Protein AF-A0A1Q9TKB3-F1 (afdb_monomer)

pLDDT: mean 80.18, std 21.06, range [30.27, 97.5]

Foldseek 3Di:
DWDKDKDFCVPPPVLVVQQVVCVVVVHDRFAGIWMWIQDPVRDIDTLDGHNDPVVNVVSSVVQVVCRVVLVDADPCLQQDFLQVLLVVLLVPPPPDDPVVSVVLVCLCVPQNCVVGGNPGNNPDALVVLLVSLVQCCDDVVVVHVVDAQVVSVVSLVSSQSSQVVSCSHRNVDRSSPPRDGDDHDPDPPDDDDPVRLQVVLVVLLQDADPVRHRDPCNPCSSVLSVCCNVVVDDPVRSVVVVVPDDPPPPPPPPPVVVVVPVVVPVVPPPPDDDDDDDDDDDDDDDDDDDDDDDDDD

Sequence (297 aa):
MARAWVYDRTKDKTYNEAVRKAKDAKRTPPARWMVRYYDPSGKIKSGGTFKKKPDAEKRQTEIENSLHEGSYRNPHDGKVTVGEMAEKWLTARTDIKRSTWWKYRALLDTHVLPRWGDLPLSAVHTEDVAVWVAQLQKPRDEGGANLGSSQTRLAHGVLAMVLGWCVPRRIPTNPARGVPLPKPSEAEHVYLDHDQVERLANAAASLRTAYDQVAASAHNNRALILLLAYTGLRWNEAAACGSQGGSVPSADPRRDRLRGSRRRAHRAASEDGQVPYGPDPAVPGRGTAAVRRRPAG

Nearest PDB structures (foldseek):
  2kd1-assembly1_A  TM=7.921E-01  e=2.032E-03  Bacillus cereus ATCC 14579
  6emy-assembly1_A  TM=7.803E-01  e=1.625E-03  Enterococcus faecalis
  2kj9-assembly1_A  TM=6.839E-01  e=3.328E-02  Pectobacterium atrosepticum
  2kj5-assembly1_A  TM=6.608E-01  e=4.923E-02  Nitrosospira multiformis ATCC 25196

Secondary structure (DSSP, 8-state):
---EEEEEGGG-HHHHHHHHHHHHTTPPPPPSEEEEEE-TTS-EEEEEEESSHHHHHHHHHHHHHHHHTT----TTGGGSBHHHHHHHHHHH--SS-HHHHHHHHHHIIIIIHHHHTTSBGGG--HHHHHHHHHHHHS-GGGTS----HHHHHHHHHHHHHHHHHHTTTT-SS-TTTT---PPPP-----PPPHHHHHHHHHHHHT-B-TTSPBPTTHHHHHHHHHHHHHH---HHHHHHHHHHS-----S-TTSGGGTSSSSSSSSSSS-----PPPPPPPPPP------PPPPP-

Solvent-accessible surface area (backbone atoms only — not comparable to full-atom values): 18002 Å² total; per-residue (Å²): 132,81,52,54,45,79,42,69,39,80,81,37,69,69,49,50,53,48,34,49,55,21,53,78,68,75,43,85,55,75,56,45,27,31,23,36,28,44,47,100,85,71,47,83,43,76,76,52,67,24,77,48,65,68,64,30,51,53,51,30,51,54,52,42,50,27,52,74,72,61,70,59,56,60,84,67,49,22,59,46,30,41,35,64,48,42,54,54,47,59,70,67,55,76,89,57,59,71,69,57,51,52,52,52,50,52,37,37,65,73,62,42,37,81,77,38,22,86,40,30,53,70,74,58,48,43,68,60,46,34,52,48,56,56,37,31,49,32,51,57,92,79,74,24,66,53,36,55,40,66,56,41,52,50,46,51,48,53,54,35,50,45,44,49,70,35,28,86,62,38,37,95,62,47,43,58,65,90,48,80,68,70,67,75,72,84,72,84,82,84,77,77,52,73,67,53,48,52,52,50,21,56,53,40,42,66,37,56,41,100,81,75,40,74,32,90,58,13,87,51,36,28,64,50,45,53,48,36,71,76,69,66,53,52,70,72,58,57,59,51,52,66,76,75,61,71,91,67,81,73,96,52,90,78,68,61,79,72,62,67,68,63,70,66,68,74,78,75,77,81,87,84,87,87,83,84,86,79,88,82,83,84,82,86,89,83,82,93,78,84,86,80,85,82,82,89,130

Mean predicted aligned error: 15.5 Å

Structure (mmCIF, N/CA/C/O backbone):
data_AF-A0A1Q9TKB3-F1
#
_entry.id   AF-A0A1Q9TKB3-F1
#
loop_
_atom_site.group_PDB
_atom_site.id
_atom_site.type_symbol
_atom_site.label_atom_id
_atom_site.label_alt_id
_atom_site.label_comp_id
_atom_site.label_asym_id
_atom_site.label_entity_id
_atom_site.label_seq_id
_atom_site.pdbx_PDB_ins_code
_atom_site.Cartn_x
_atom_site.Cartn_y
_atom_site.Cartn_z
_atom_site.occupancy
_atom_site.B_iso_or_equiv
_atom_site.auth_seq_id
_atom_site.auth_comp_id
_atom_site.auth_asym_id
_atom_site.auth_atom_id
_atom_site.pdbx_PDB_model_num
ATOM 1 N N . MET A 1 1 ? 2.006 1.980 35.099 1.00 49.84 1 MET A N 1
ATOM 2 C CA . MET A 1 1 ? 1.086 0.865 35.405 1.00 49.84 1 MET A CA 1
ATOM 3 C C . MET A 1 1 ? -0.157 1.032 34.553 1.00 49.84 1 MET A C 1
ATOM 5 O O . MET A 1 1 ? -0.865 2.018 34.731 1.00 49.84 1 MET A O 1
ATOM 9 N N . ALA A 1 2 ? -0.387 0.127 33.602 1.00 57.16 2 ALA A N 1
ATOM 10 C CA . ALA A 1 2 ? -1.701 -0.003 32.987 1.00 57.16 2 ALA A CA 1
ATOM 11 C C . ALA A 1 2 ? -2.664 -0.446 34.091 1.00 57.16 2 ALA A C 1
ATOM 13 O O . ALA A 1 2 ? -2.382 -1.404 34.798 1.00 57.16 2 ALA A O 1
ATOM 14 N N . ARG A 1 3 ? -3.727 0.317 34.329 1.00 82.44 3 ARG A N 1
ATOM 15 C CA . ARG A 1 3 ? -4.641 0.072 35.446 1.00 82.44 3 ARG A CA 1
ATOM 16 C C . ARG A 1 3 ? -6.025 -0.125 34.852 1.00 82.44 3 ARG A C 1
ATOM 18 O O . ARG A 1 3 ? -6.613 0.829 34.346 1.00 82.44 3 ARG A O 1
ATOM 25 N N . ALA A 1 4 ? -6.498 -1.366 34.856 1.00 87.88 4 ALA A N 1
ATOM 26 C CA . ALA A 1 4 ? -7.880 -1.721 34.566 1.00 87.88 4 ALA A CA 1
ATOM 27 C 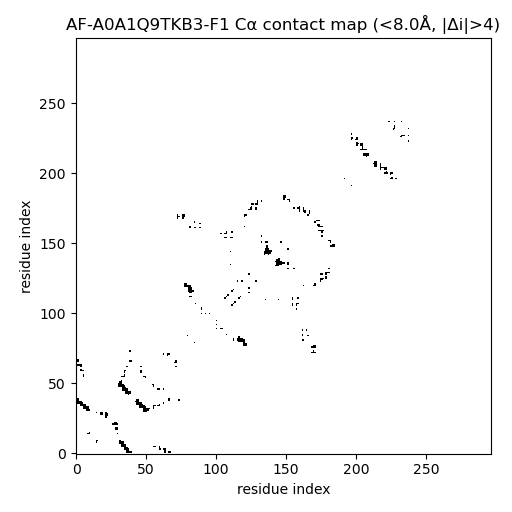C . ALA A 1 4 ? -8.603 -1.980 35.893 1.00 87.88 4 ALA A C 1
ATOM 29 O O . ALA A 1 4 ? -8.011 -2.504 36.832 1.00 87.88 4 ALA A O 1
ATOM 30 N N . TRP A 1 5 ? -9.866 -1.580 36.005 1.00 91.50 5 TRP A N 1
ATOM 31 C CA . TRP A 1 5 ? -10.679 -1.839 37.190 1.00 91.50 5 TRP A CA 1
ATOM 32 C C . TRP A 1 5 ? -12.150 -2.023 36.827 1.00 91.50 5 TRP A C 1
ATOM 34 O O . TRP A 1 5 ? -12.663 -1.462 35.852 1.00 91.50 5 TRP A O 1
ATOM 44 N N . VAL A 1 6 ? -12.842 -2.801 37.655 1.00 91.56 6 VAL A N 1
ATOM 45 C CA . VAL A 1 6 ? -14.291 -2.985 37.581 1.00 91.56 6 VAL A CA 1
ATOM 46 C C . VAL A 1 6 ? -14.974 -1.934 38.451 1.00 91.56 6 VAL A C 1
ATOM 48 O O . VAL A 1 6 ? -14.630 -1.724 39.613 1.00 91.56 6 VAL A O 1
ATOM 51 N N . TYR A 1 7 ? -15.963 -1.265 37.876 1.00 88.06 7 TYR A N 1
ATOM 52 C CA . TYR A 1 7 ? -16.778 -0.242 38.511 1.00 88.06 7 TYR A CA 1
ATOM 53 C C . TYR A 1 7 ? -18.221 -0.742 38.652 1.00 88.06 7 TYR A C 1
ATOM 55 O O . TYR A 1 7 ? -18.845 -1.151 37.667 1.00 88.06 7 TYR A O 1
ATOM 63 N N . ASP A 1 8 ? -18.759 -0.704 39.874 1.00 89.56 8 ASP A N 1
ATOM 64 C CA . ASP A 1 8 ? -20.176 -0.971 40.140 1.00 89.56 8 ASP A CA 1
ATOM 65 C C . ASP A 1 8 ? -20.995 0.301 39.900 1.00 89.56 8 ASP A C 1
ATOM 67 O O . ASP A 1 8 ? -20.846 1.295 40.615 1.00 89.56 8 ASP A O 1
ATOM 71 N N . ARG A 1 9 ? -21.879 0.262 38.900 1.00 87.19 9 ARG A N 1
ATOM 72 C CA . ARG A 1 9 ? -22.676 1.424 38.494 1.00 87.19 9 ARG A CA 1
ATOM 73 C C . ARG A 1 9 ? -23.835 1.735 39.431 1.00 87.19 9 ARG A C 1
ATOM 75 O O . ARG A 1 9 ? -24.398 2.812 39.311 1.00 87.19 9 ARG A O 1
ATOM 82 N N . THR A 1 10 ? -24.178 0.863 40.381 1.00 85.81 10 THR A N 1
ATOM 83 C CA . THR A 1 10 ? -25.235 1.158 41.376 1.00 85.81 10 THR A CA 1
ATOM 84 C C . THR A 1 10 ? -24.936 2.398 42.219 1.00 85.81 10 THR A C 1
ATOM 86 O O . THR A 1 10 ? -25.855 3.042 42.719 1.00 85.81 10 THR A O 1
ATOM 89 N N . LYS A 1 11 ? -23.654 2.759 42.345 1.00 82.62 11 LYS A N 1
ATOM 90 C CA . LYS A 1 11 ? -23.199 3.962 43.051 1.00 82.62 11 LYS A CA 1
ATOM 91 C C . LYS A 1 11 ? -23.436 5.254 42.262 1.00 82.62 11 LYS A C 1
ATOM 93 O O . LYS A 1 11 ? -23.348 6.334 42.834 1.00 82.62 11 LYS A O 1
ATOM 98 N N . ASP A 1 12 ? -23.723 5.156 40.966 1.00 85.06 12 ASP A N 1
ATOM 99 C CA . ASP A 1 12 ? -23.980 6.297 40.095 1.00 85.06 12 ASP A CA 1
ATOM 100 C C . ASP A 1 12 ? -25.486 6.603 40.053 1.00 85.06 12 ASP A C 1
ATOM 102 O O . ASP A 1 12 ? -26.309 5.759 39.680 1.00 85.06 12 ASP A O 1
ATOM 106 N N . LYS A 1 13 ? -25.859 7.834 40.420 1.00 86.31 13 LYS A N 1
ATOM 107 C CA . LYS A 1 13 ? -27.255 8.293 40.422 1.00 86.31 13 LYS A CA 1
ATOM 108 C C . LYS A 1 13 ? -27.895 8.165 39.035 1.00 86.31 13 LYS A C 1
ATOM 110 O O . LYS A 1 13 ? -29.047 7.745 38.930 1.00 86.31 13 LYS A O 1
ATOM 115 N N . THR A 1 14 ? -27.124 8.424 37.977 1.00 86.62 14 THR A N 1
ATOM 116 C CA . THR A 1 14 ? -27.602 8.356 36.586 1.00 86.62 14 THR A CA 1
ATOM 117 C C . THR A 1 14 ? -27.982 6.933 36.173 1.00 86.62 14 THR A C 1
ATOM 119 O O . THR A 1 14 ? -28.953 6.720 35.444 1.00 86.62 14 THR A O 1
ATOM 122 N N . TYR A 1 15 ? -27.261 5.928 36.676 1.00 87.31 15 TYR A N 1
ATOM 123 C CA . TYR A 1 15 ? -27.582 4.525 36.435 1.00 87.31 15 TYR A CA 1
ATOM 124 C C . TYR A 1 15 ? -28.879 4.126 37.140 1.00 87.31 15 TYR A C 1
ATOM 126 O O . TYR A 1 15 ? -29.727 3.483 36.523 1.00 87.31 15 TYR A O 1
ATOM 134 N N . ASN A 1 16 ? -29.067 4.534 38.396 1.00 87.94 16 ASN A N 1
ATOM 135 C CA . ASN A 1 16 ? -30.279 4.207 39.151 1.00 87.94 16 ASN A CA 1
ATOM 136 C C . ASN A 1 16 ? -31.532 4.819 38.504 1.00 87.94 16 ASN A C 1
ATOM 138 O O . ASN A 1 16 ? -32.554 4.142 38.373 1.00 87.94 16 ASN A O 1
ATOM 142 N N . GLU A 1 17 ? -31.437 6.058 38.017 1.00 88.06 17 GLU A N 1
ATOM 143 C CA . GLU A 1 17 ? -32.503 6.708 37.246 1.00 88.06 17 GLU A CA 1
ATOM 144 C C . GLU A 1 17 ? -32.792 5.975 35.926 1.00 88.06 17 GLU A C 1
ATOM 146 O O . GLU A 1 17 ? -33.956 5.727 35.595 1.00 88.06 17 GLU A O 1
ATOM 151 N N . ALA A 1 18 ? -31.753 5.551 35.198 1.00 86.19 18 ALA A N 1
ATOM 152 C CA . ALA A 1 18 ? -31.901 4.776 33.966 1.00 86.19 18 ALA A CA 1
ATOM 153 C C . ALA A 1 18 ? -32.539 3.395 34.204 1.00 86.19 18 ALA A C 1
ATOM 155 O O . ALA A 1 18 ? -33.358 2.946 33.402 1.00 86.19 18 ALA A O 1
ATOM 156 N N . VAL A 1 19 ? -32.201 2.728 35.312 1.00 88.88 19 VAL A N 1
ATOM 157 C CA . VAL A 1 19 ? -32.822 1.459 35.720 1.00 88.88 19 VAL A CA 1
ATOM 158 C C . VAL A 1 19 ? -34.295 1.659 36.062 1.00 88.88 19 VAL A C 1
ATOM 160 O O . VAL A 1 19 ? -35.117 0.857 35.620 1.00 88.88 19 VAL A O 1
ATOM 163 N N . ARG A 1 20 ? -34.647 2.721 36.802 1.00 88.50 20 ARG A N 1
ATOM 164 C CA . ARG A 1 20 ? -36.046 3.046 37.125 1.00 88.50 20 ARG A CA 1
ATOM 165 C C . ARG A 1 20 ? -36.856 3.268 35.849 1.00 88.50 20 ARG A C 1
ATOM 167 O O . ARG A 1 20 ? -37.822 2.554 35.618 1.00 88.50 20 ARG A O 1
ATOM 174 N N . LYS A 1 21 ? -36.370 4.133 34.954 1.00 90.88 21 LYS A N 1
ATOM 175 C CA . LYS A 1 21 ? -37.016 4.409 33.662 1.00 90.88 21 LYS A CA 1
ATOM 176 C C . LYS A 1 21 ? -37.177 3.153 32.797 1.00 90.88 21 LYS A C 1
ATOM 178 O O . LYS A 1 21 ? -38.197 2.986 32.136 1.00 90.88 21 LYS A O 1
ATOM 183 N N . ALA A 1 22 ? -36.181 2.265 32.787 1.00 88.31 22 ALA A N 1
ATOM 184 C CA . ALA A 1 22 ? -36.271 1.000 32.059 1.00 88.31 22 ALA A CA 1
ATOM 185 C C . ALA A 1 22 ? -37.351 0.078 32.647 1.00 88.31 22 ALA A C 1
ATOM 187 O O . ALA A 1 22 ? -38.107 -0.516 31.882 1.00 88.31 22 ALA A O 1
ATOM 188 N N . LYS A 1 23 ? -37.460 -0.002 33.981 1.00 88.50 23 LYS A N 1
ATOM 189 C CA . LYS A 1 23 ? -38.513 -0.767 34.664 1.00 88.50 23 LYS A CA 1
ATOM 190 C C . LYS A 1 23 ? -39.904 -0.194 34.399 1.00 88.50 23 LYS A C 1
ATOM 192 O O . LYS A 1 23 ? -40.788 -0.963 34.034 1.00 88.50 23 LYS A O 1
ATOM 197 N N . ASP A 1 24 ? -40.068 1.125 34.499 1.00 90.62 24 ASP A N 1
ATOM 198 C CA . ASP A 1 24 ? -41.338 1.816 34.227 1.00 90.62 24 ASP A CA 1
ATOM 199 C C . ASP A 1 24 ? -41.811 1.550 32.786 1.00 90.62 24 ASP A C 1
ATOM 201 O O . ASP A 1 24 ? -42.989 1.314 32.532 1.00 90.62 24 ASP A O 1
ATOM 205 N N . ALA A 1 25 ? -40.868 1.488 31.839 1.00 91.00 25 ALA A N 1
ATOM 206 C CA . ALA A 1 25 ? -41.121 1.162 30.437 1.00 91.00 25 ALA A CA 1
ATOM 207 C C . ALA A 1 25 ? -41.164 -0.352 30.123 1.00 91.00 25 ALA A C 1
ATOM 209 O O . ALA A 1 25 ? -41.201 -0.716 28.947 1.00 91.00 25 ALA A O 1
ATOM 210 N N . LYS A 1 26 ? -41.105 -1.241 31.131 1.00 89.62 26 LYS A N 1
ATOM 211 C CA . LYS A 1 26 ? -41.023 -2.713 30.986 1.00 89.62 26 LYS A CA 1
ATOM 212 C C . LYS A 1 26 ? -39.900 -3.199 30.044 1.00 89.62 26 LYS A C 1
ATOM 214 O O . LYS A 1 26 ? -40.033 -4.218 29.371 1.00 89.62 26 LYS A O 1
ATOM 219 N N . ARG A 1 27 ? -38.774 -2.481 29.990 1.00 88.88 27 ARG A N 1
ATOM 220 C CA . ARG A 1 27 ? -37.579 -2.820 29.193 1.00 88.88 27 ARG A CA 1
ATOM 221 C C . ARG A 1 27 ? -36.496 -3.470 30.051 1.00 88.88 27 ARG A C 1
ATOM 223 O O . ARG A 1 27 ? -36.459 -3.321 31.271 1.00 88.88 27 ARG A O 1
ATOM 230 N N . THR A 1 28 ? -35.560 -4.164 29.403 1.00 86.38 28 THR A N 1
ATOM 231 C CA . THR A 1 28 ? -34.389 -4.723 30.088 1.00 86.38 28 THR A CA 1
ATOM 232 C C . THR A 1 28 ? -33.520 -3.597 30.669 1.00 86.38 28 THR A C 1
ATOM 234 O O . THR A 1 28 ? -33.131 -2.692 29.925 1.00 86.38 28 THR A O 1
ATOM 237 N N . PRO A 1 29 ? -33.187 -3.632 31.972 1.00 87.12 29 PRO A N 1
ATOM 238 C CA . PRO A 1 29 ? -32.352 -2.610 32.586 1.00 87.12 29 PRO A CA 1
ATOM 239 C C . PRO A 1 29 ? -30.906 -2.666 32.063 1.00 87.12 29 PRO A C 1
ATOM 241 O O . PRO A 1 29 ? -30.424 -3.734 31.664 1.00 87.12 29 PRO A O 1
ATOM 244 N N . PRO A 1 30 ? -30.189 -1.528 32.083 1.00 86.00 30 PRO A N 1
ATOM 245 C CA . PRO A 1 30 ? -28.789 -1.477 31.683 1.00 86.00 30 PRO A CA 1
ATOM 246 C C . PRO A 1 30 ? -27.909 -2.351 32.588 1.00 86.00 30 PRO A C 1
ATOM 248 O O . PRO A 1 30 ? -28.194 -2.557 33.765 1.00 86.00 30 PRO A O 1
ATOM 251 N N . ALA A 1 31 ? -26.806 -2.854 32.035 1.00 89.00 31 ALA A N 1
ATOM 252 C CA . ALA A 1 31 ? -25.851 -3.696 32.751 1.00 89.00 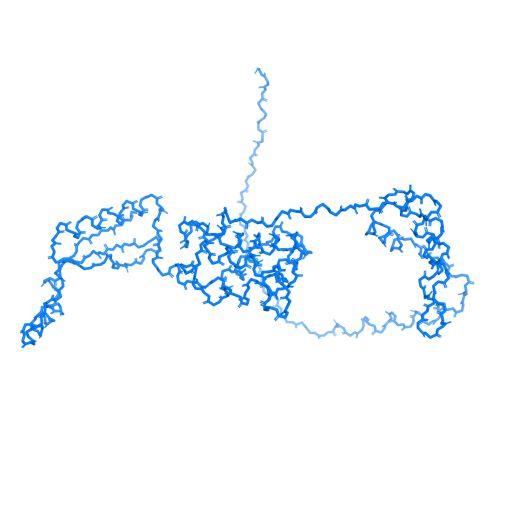31 ALA A CA 1
ATOM 253 C C . ALA A 1 31 ? -25.180 -2.965 33.937 1.00 89.00 31 ALA A C 1
ATOM 255 O O . ALA A 1 31 ? -24.773 -1.804 33.805 1.00 89.00 31 ALA A O 1
ATOM 256 N N . ARG A 1 32 ? -25.049 -3.676 35.070 1.00 91.00 32 ARG A N 1
ATOM 257 C CA . ARG A 1 32 ? -24.569 -3.161 36.368 1.00 91.00 32 ARG A CA 1
ATOM 258 C C . ARG A 1 32 ? -23.063 -2.922 36.419 1.00 91.00 32 ARG A C 1
ATOM 260 O O . ARG A 1 32 ? -22.625 -1.916 36.968 1.00 91.00 32 ARG A O 1
ATOM 267 N N . TRP A 1 33 ? -22.270 -3.844 35.889 1.00 90.81 33 TRP A N 1
ATOM 268 C CA . TRP A 1 33 ? -20.813 -3.800 36.000 1.00 90.81 33 TRP A CA 1
ATOM 269 C C . TRP A 1 33 ? -20.223 -3.112 34.775 1.00 90.81 33 TRP A C 1
ATOM 271 O O . TRP A 1 33 ? -20.660 -3.365 33.655 1.00 90.81 33 TRP A O 1
ATOM 281 N N . MET A 1 34 ? -19.237 -2.239 34.959 1.00 90.75 34 MET A N 1
ATOM 282 C CA . MET A 1 34 ? -18.511 -1.596 33.862 1.00 90.75 34 MET A CA 1
ATOM 283 C C . MET A 1 34 ? -17.016 -1.756 34.073 1.00 90.75 34 MET A C 1
ATOM 285 O O . MET A 1 34 ? -16.513 -1.466 35.153 1.00 90.75 34 MET A O 1
ATOM 289 N N . VAL A 1 35 ? -16.300 -2.164 33.032 1.00 92.31 35 VAL A N 1
ATOM 290 C CA . VAL A 1 35 ? -14.835 -2.185 33.058 1.00 92.31 35 VAL A CA 1
ATOM 291 C C . VAL A 1 35 ? -14.329 -0.841 32.554 1.00 92.31 35 VAL A C 1
ATOM 293 O O . VAL A 1 35 ? -14.790 -0.346 31.519 1.00 92.31 35 VAL A O 1
ATOM 296 N N . ARG A 1 36 ? -13.386 -0.236 33.274 1.00 91.25 36 ARG A N 1
ATOM 297 C CA . ARG A 1 36 ? -12.643 0.946 32.827 1.00 91.25 36 ARG A CA 1
ATOM 298 C C . ARG A 1 36 ? -11.154 0.671 32.904 1.00 91.25 36 ARG A C 1
ATOM 300 O O . ARG A 1 36 ? -10.704 -0.070 33.768 1.00 91.25 36 ARG A O 1
ATOM 307 N N . TYR A 1 37 ? -10.401 1.251 31.985 1.00 90.25 37 TYR A N 1
ATOM 308 C CA . TYR A 1 37 ? -8.953 1.103 31.947 1.00 90.25 37 TYR A CA 1
ATOM 309 C C . TYR A 1 37 ? -8.304 2.359 31.382 1.00 90.25 37 TYR A C 1
ATOM 311 O O . TYR A 1 37 ? -8.950 3.133 30.671 1.00 90.25 37 TYR A O 1
ATOM 319 N N . TYR A 1 38 ? -7.030 2.556 31.702 1.00 88.06 38 TYR A N 1
ATOM 320 C CA . TYR A 1 38 ? -6.198 3.545 31.027 1.00 88.06 38 TYR A CA 1
ATOM 321 C C . TYR A 1 38 ? -5.614 2.950 29.751 1.00 88.06 38 TYR A C 1
ATOM 323 O O . TYR A 1 38 ? -4.996 1.886 29.788 1.00 88.06 38 TYR A O 1
ATOM 331 N N . ASP A 1 39 ? -5.801 3.638 28.629 1.00 82.50 39 ASP A N 1
ATOM 332 C CA . ASP A 1 39 ? -5.067 3.324 27.410 1.00 82.50 39 ASP A CA 1
ATOM 333 C C . ASP A 1 39 ? -3.584 3.747 27.538 1.00 82.50 39 ASP A C 1
ATOM 335 O O . ASP A 1 39 ? -3.224 4.491 28.458 1.00 82.50 39 ASP A O 1
ATOM 339 N N . PRO A 1 40 ? -2.695 3.319 26.621 1.00 77.38 40 PRO A N 1
ATOM 340 C CA . PRO A 1 40 ? -1.289 3.732 26.641 1.00 77.38 40 PRO A CA 1
ATOM 341 C C . PRO A 1 40 ? -1.066 5.249 26.518 1.00 77.38 40 PRO A C 1
ATOM 343 O O . PRO A 1 40 ? 0.043 5.717 26.751 1.00 77.38 40 PRO A O 1
ATOM 346 N N . SER A 1 41 ? -2.094 6.025 26.147 1.00 77.81 41 SER A N 1
ATOM 347 C CA . SER A 1 41 ? -2.054 7.494 26.120 1.00 77.81 41 SER A CA 1
ATOM 348 C C . SER A 1 41 ? -2.483 8.140 27.443 1.00 77.81 41 SER A C 1
ATOM 350 O O . SER A 1 41 ? -2.529 9.364 27.542 1.00 77.81 41 SER A O 1
ATOM 352 N N . GLY A 1 42 ? -2.807 7.336 28.461 1.00 81.19 42 GLY A N 1
ATOM 353 C CA . GLY A 1 42 ? -3.255 7.800 29.771 1.00 81.19 42 GLY A CA 1
ATOM 354 C C . GLY A 1 42 ? -4.722 8.234 29.815 1.00 81.19 42 GLY A C 1
ATOM 355 O O . GLY A 1 42 ? -5.161 8.793 30.819 1.00 81.19 42 GLY A O 1
ATOM 356 N N . LYS A 1 43 ? -5.513 7.981 28.764 1.00 85.19 43 LYS A N 1
ATOM 357 C CA . LYS A 1 43 ? -6.945 8.310 28.738 1.00 85.19 43 LYS A CA 1
ATOM 358 C C . LYS A 1 43 ? -7.775 7.145 29.262 1.00 85.19 43 LYS A C 1
ATOM 360 O O . LYS A 1 43 ? -7.506 5.983 28.965 1.00 85.19 43 LYS A O 1
ATOM 365 N N . ILE A 1 44 ? -8.832 7.464 30.007 1.00 88.62 44 ILE A N 1
ATOM 366 C CA . ILE A 1 44 ? -9.776 6.464 30.513 1.00 88.62 44 ILE A CA 1
ATOM 367 C C . ILE A 1 44 ? -10.685 6.008 29.368 1.00 88.62 44 ILE A C 1
ATOM 369 O O . ILE A 1 44 ? -11.339 6.820 28.710 1.00 88.62 44 ILE A O 1
ATOM 373 N N . LYS A 1 45 ? -10.758 4.696 29.155 1.00 87.94 45 LYS A N 1
ATOM 374 C CA . LYS A 1 45 ? -11.639 4.040 28.186 1.00 87.94 45 LYS A CA 1
ATOM 375 C C . LYS A 1 45 ? -12.562 3.051 28.888 1.00 87.94 45 LYS A C 1
ATOM 377 O O . LYS A 1 45 ? -12.253 2.534 29.961 1.00 87.94 45 LYS A O 1
ATOM 382 N N . SER A 1 46 ? -13.722 2.797 28.281 1.00 87.81 46 SER A N 1
ATOM 383 C CA . SER A 1 46 ? -14.639 1.749 28.735 1.00 87.81 46 SER A CA 1
ATOM 384 C C . SER A 1 46 ? -14.311 0.436 28.029 1.00 87.81 46 SER A C 1
ATOM 386 O O . SER A 1 46 ? -14.233 0.389 26.804 1.00 87.81 46 SER A O 1
ATOM 388 N N . GLY A 1 47 ? -14.122 -0.629 28.806 1.00 82.56 47 GLY A N 1
ATOM 389 C CA . GLY A 1 47 ? -13.920 -2.001 28.330 1.00 82.56 47 GLY A CA 1
ATOM 390 C C . GLY A 1 47 ? -15.218 -2.770 28.080 1.00 82.56 47 GLY A C 1
ATOM 391 O O . GLY A 1 47 ? -15.157 -3.960 27.778 1.00 82.56 47 GLY A O 1
ATOM 392 N N . GLY A 1 48 ? -16.372 -2.106 28.215 1.00 87.50 48 GLY A N 1
ATOM 393 C CA . GLY A 1 48 ? -17.703 -2.696 28.091 1.00 87.50 48 GLY A CA 1
ATOM 394 C C . GLY A 1 48 ? -18.493 -2.689 29.400 1.00 87.50 48 GLY A C 1
ATOM 395 O O . GLY A 1 48 ? -17.987 -2.331 30.470 1.00 87.50 48 GLY A O 1
ATOM 396 N N . THR A 1 49 ? -19.762 -3.083 29.298 1.00 91.25 49 THR A N 1
ATOM 397 C CA . THR A 1 49 ? -20.682 -3.230 30.431 1.00 91.25 49 THR A CA 1
ATOM 398 C C . THR A 1 49 ? -21.235 -4.645 30.494 1.00 91.25 49 THR A C 1
ATOM 400 O O . THR A 1 49 ? -21.646 -5.185 29.470 1.00 91.25 49 THR A O 1
ATOM 403 N N . PHE A 1 50 ? -21.310 -5.211 31.693 1.00 89.94 50 PHE A N 1
ATOM 404 C CA . PHE A 1 50 ? -21.624 -6.615 31.937 1.00 89.94 50 PHE A CA 1
ATOM 405 C C . PHE A 1 50 ? -22.711 -6.765 33.003 1.00 89.94 50 PHE A C 1
ATOM 407 O O . PHE A 1 50 ? -22.800 -5.989 33.959 1.00 89.94 50 PHE A O 1
ATOM 414 N N . LYS A 1 51 ? -23.580 -7.768 32.834 1.00 88.19 51 LYS A N 1
ATOM 415 C CA . LYS A 1 51 ? -24.648 -8.061 33.804 1.00 88.19 51 LYS A CA 1
ATOM 416 C C . LYS A 1 51 ? -24.098 -8.752 35.053 1.00 88.19 51 LYS A C 1
ATOM 418 O O . LYS A 1 51 ? -24.537 -8.435 36.156 1.00 88.19 51 LYS A O 1
ATOM 423 N N . LYS A 1 52 ? -23.128 -9.658 34.887 1.00 91.19 52 LYS A N 1
ATOM 424 C CA . LYS A 1 52 ? -22.494 -10.415 35.973 1.00 91.19 52 LYS A CA 1
ATOM 425 C C . LYS A 1 52 ? -21.100 -9.859 36.283 1.00 91.19 52 LYS A C 1
ATOM 427 O O . LYS A 1 52 ? -20.410 -9.381 35.386 1.00 91.19 52 LYS A O 1
ATOM 432 N N . LYS A 1 53 ? -20.696 -9.941 37.554 1.00 88.38 53 LYS A N 1
ATOM 433 C CA . LYS A 1 53 ? -19.370 -9.508 38.023 1.00 88.38 53 LYS A CA 1
ATOM 434 C C . LYS A 1 53 ? -18.225 -10.350 37.430 1.00 88.38 53 LYS A C 1
ATOM 436 O O . LYS A 1 53 ? -17.285 -9.734 36.938 1.00 88.38 53 LYS A O 1
ATOM 441 N N . PRO A 1 54 ? -18.320 -11.698 37.377 1.00 91.75 54 PRO A N 1
ATOM 442 C CA . PRO A 1 54 ? -17.238 -12.529 36.844 1.00 91.75 54 PRO A CA 1
ATOM 443 C C . PRO A 1 54 ? -16.922 -12.233 35.373 1.00 91.75 54 PRO A C 1
ATOM 445 O O . PRO A 1 54 ? -15.760 -12.206 34.986 1.00 91.75 54 PRO A O 1
ATOM 448 N N . ASP A 1 55 ? -17.941 -11.929 34.559 1.00 90.12 55 ASP A N 1
ATOM 449 C CA . ASP A 1 55 ? -17.744 -11.552 33.151 1.00 90.12 55 ASP A CA 1
ATOM 450 C C . ASP A 1 55 ? -16.949 -10.237 33.026 1.00 90.12 55 ASP A C 1
ATOM 452 O O . ASP A 1 55 ? -16.102 -10.093 32.143 1.00 90.12 55 ASP A O 1
ATOM 456 N N . ALA A 1 56 ? -17.195 -9.283 33.933 1.00 90.19 56 ALA A N 1
ATOM 457 C CA . ALA A 1 56 ? -16.464 -8.019 33.982 1.00 90.19 56 ALA A CA 1
ATOM 458 C C . ALA A 1 56 ? -15.009 -8.212 34.440 1.00 90.19 56 ALA A C 1
ATOM 460 O O . ALA A 1 56 ? -14.112 -7.593 33.874 1.00 90.19 56 ALA A O 1
ATOM 461 N N . GLU A 1 57 ? -14.771 -9.072 35.431 1.00 91.19 57 GLU A N 1
ATOM 462 C CA . GLU A 1 57 ? -13.426 -9.410 35.922 1.00 91.19 57 GLU A CA 1
ATOM 463 C C . GLU A 1 57 ? -12.614 -10.143 34.848 1.00 91.19 57 GLU A C 1
ATOM 465 O O . GLU A 1 57 ? -11.483 -9.757 34.568 1.00 91.19 57 GLU A O 1
ATOM 470 N N . LYS A 1 58 ? -13.213 -11.112 34.143 1.00 92.69 58 LYS A N 1
ATOM 471 C CA . LYS A 1 58 ? -12.560 -11.775 33.006 1.00 92.69 58 LYS A CA 1
ATOM 472 C C . LYS A 1 58 ? -12.133 -10.762 31.942 1.00 92.69 58 LYS A C 1
ATOM 474 O O . LYS A 1 58 ? -10.993 -10.781 31.481 1.00 92.69 58 LYS A O 1
ATOM 479 N N . ARG A 1 59 ? -13.028 -9.833 31.586 1.00 90.31 59 ARG A N 1
ATOM 480 C CA . ARG A 1 59 ? -12.713 -8.774 30.621 1.00 90.31 59 ARG A CA 1
ATOM 481 C C . ARG A 1 59 ? -11.627 -7.821 31.127 1.00 90.31 59 ARG A C 1
ATOM 483 O O . ARG A 1 59 ? -10.821 -7.352 30.328 1.00 90.31 59 ARG A O 1
ATOM 490 N N . GLN A 1 60 ? -11.611 -7.512 32.424 1.00 91.31 60 GLN A N 1
ATOM 491 C CA . GLN A 1 60 ? -10.551 -6.717 33.044 1.00 91.31 60 GLN A CA 1
ATOM 492 C C . GLN A 1 60 ? -9.193 -7.396 32.840 1.00 91.31 60 GLN A C 1
ATOM 494 O O . GLN A 1 60 ? -8.289 -6.748 32.321 1.00 91.31 60 GLN A O 1
ATOM 499 N N . THR A 1 61 ? -9.079 -8.687 33.165 1.00 90.50 61 THR A N 1
ATOM 500 C CA . THR A 1 61 ? -7.838 -9.456 32.997 1.00 90.50 61 THR A CA 1
ATOM 501 C C . THR A 1 61 ? -7.400 -9.530 31.533 1.00 90.50 61 THR A C 1
ATOM 503 O O . THR A 1 61 ? -6.229 -9.324 31.241 1.00 90.50 61 THR A O 1
ATOM 506 N N . GLU A 1 62 ? -8.322 -9.745 30.587 1.00 88.50 62 GLU A N 1
ATOM 507 C CA . GLU A 1 62 ? -8.002 -9.728 29.146 1.00 88.50 62 GLU A CA 1
ATOM 508 C C . GLU A 1 62 ? -7.382 -8.395 28.699 1.00 88.50 62 GLU A C 1
ATOM 510 O O . GLU A 1 62 ? -6.402 -8.370 27.951 1.00 88.50 62 GLU A O 1
ATOM 515 N N . ILE A 1 63 ? -7.959 -7.275 29.148 1.00 88.19 63 ILE A N 1
ATOM 516 C CA . ILE A 1 63 ? -7.478 -5.933 28.806 1.00 88.19 63 ILE A CA 1
ATOM 517 C C . ILE A 1 63 ? -6.135 -5.658 29.482 1.00 88.19 63 ILE A C 1
ATOM 519 O O . ILE A 1 63 ? -5.240 -5.109 28.845 1.00 88.19 63 ILE A O 1
ATOM 523 N N . GLU A 1 64 ? -5.988 -6.039 30.748 1.00 87.44 64 GLU A N 1
ATOM 524 C CA . GLU A 1 64 ? -4.749 -5.889 31.508 1.00 87.44 64 GLU A CA 1
ATOM 525 C C . GLU A 1 64 ? -3.608 -6.674 30.852 1.00 87.44 64 GLU A C 1
ATOM 527 O O . GLU A 1 64 ? -2.581 -6.077 30.534 1.00 87.44 64 GLU A O 1
ATOM 532 N N . ASN A 1 65 ? -3.827 -7.946 30.507 1.00 87.81 65 ASN A N 1
ATOM 533 C CA . ASN A 1 65 ? -2.860 -8.764 29.770 1.00 87.81 65 ASN A CA 1
ATOM 534 C C . ASN A 1 65 ? -2.491 -8.127 28.425 1.00 87.81 65 ASN A C 1
ATOM 536 O O . ASN A 1 65 ? -1.312 -7.951 28.132 1.00 87.81 65 ASN A O 1
ATOM 540 N N . SER A 1 66 ? -3.485 -7.678 27.649 1.00 82.75 66 SER A N 1
ATOM 541 C CA . SER A 1 66 ? -3.236 -7.017 26.358 1.00 82.75 66 SER A CA 1
ATOM 542 C C . SER A 1 66 ? -2.402 -5.735 26.509 1.00 82.75 66 SER A C 1
ATOM 544 O O . SER A 1 66 ? -1.568 -5.414 25.661 1.00 82.75 66 SER A O 1
ATOM 546 N N . LEU A 1 67 ? -2.632 -4.965 27.578 1.00 83.75 67 LEU A N 1
ATOM 547 C CA . LEU A 1 67 ? -1.871 -3.750 27.875 1.00 83.75 67 LEU A CA 1
ATOM 548 C C . LEU A 1 67 ? -0.445 -4.077 28.339 1.00 83.75 67 LEU A C 1
ATOM 550 O O . LEU A 1 67 ? 0.481 -3.365 27.955 1.00 83.75 67 LEU A O 1
ATOM 554 N N . HIS A 1 68 ? -0.263 -5.141 29.126 1.00 81.62 68 HIS A N 1
ATOM 555 C CA . HIS A 1 68 ? 1.046 -5.612 29.585 1.00 81.62 68 HIS A CA 1
ATOM 556 C C . HIS A 1 68 ? 1.905 -6.170 28.449 1.00 81.62 68 HIS A C 1
ATOM 558 O O . HIS A 1 68 ? 3.086 -5.844 28.362 1.00 81.62 68 HIS A O 1
ATOM 564 N N . GLU A 1 69 ? 1.313 -6.958 27.556 1.00 79.94 69 GLU A N 1
ATOM 565 C CA . GLU A 1 69 ? 1.980 -7.521 26.377 1.00 79.94 69 GLU A CA 1
ATOM 566 C C . GLU A 1 69 ? 2.285 -6.465 25.301 1.00 79.94 69 GLU A C 1
ATOM 568 O O . GLU A 1 69 ? 2.991 -6.744 24.334 1.00 79.94 69 GLU A O 1
ATOM 573 N N . GLY A 1 70 ? 1.716 -5.259 25.417 1.00 72.50 70 GLY A N 1
ATOM 574 C CA . GLY A 1 70 ? 1.783 -4.235 24.373 1.00 72.50 70 GLY A CA 1
ATOM 575 C C . GLY A 1 70 ? 0.981 -4.589 23.112 1.00 72.50 70 GLY A C 1
ATOM 576 O O . GLY A 1 70 ? 1.065 -3.876 22.113 1.00 72.50 70 GLY A O 1
ATOM 577 N N . SER A 1 71 ? 0.185 -5.663 23.152 1.00 73.81 71 SER A N 1
ATOM 578 C CA . SER A 1 71 ? -0.691 -6.127 22.070 1.00 73.81 71 SER A CA 1
ATOM 579 C C . SER A 1 71 ? -2.023 -5.365 22.014 1.00 73.81 71 SER A C 1
ATOM 581 O O . SER A 1 71 ? -2.794 -5.514 21.059 1.00 73.81 71 SER A O 1
ATOM 583 N N . TYR A 1 72 ? -2.289 -4.512 23.011 1.00 74.06 72 TYR A N 1
ATOM 584 C CA . TYR A 1 72 ? -3.455 -3.643 23.062 1.00 74.06 72 TYR A CA 1
ATOM 585 C C . TYR A 1 72 ? -3.503 -2.693 21.856 1.00 74.06 72 TYR A C 1
ATOM 587 O O . TYR A 1 72 ? -2.665 -1.805 21.684 1.00 74.06 72 TYR A O 1
ATOM 595 N N . ARG A 1 73 ? -4.558 -2.843 21.054 1.00 74.81 73 ARG A N 1
ATOM 596 C CA . ARG A 1 73 ? -4.903 -1.948 19.945 1.00 74.81 73 ARG A CA 1
ATOM 597 C C . ARG A 1 73 ? -6.217 -1.262 20.272 1.00 74.81 73 ARG A C 1
ATOM 599 O O . ARG A 1 73 ? -7.187 -1.919 20.652 1.00 74.81 73 ARG A O 1
ATOM 606 N N . ASN A 1 74 ? -6.271 0.057 20.120 1.00 72.88 74 ASN A N 1
ATOM 607 C CA . ASN A 1 74 ? -7.522 0.773 20.326 1.00 72.88 74 ASN A CA 1
ATOM 608 C C . ASN A 1 74 ? -8.497 0.397 19.190 1.00 72.88 74 ASN A C 1
ATOM 610 O O . ASN A 1 74 ? -8.132 0.519 18.025 1.00 72.88 74 ASN A O 1
ATOM 614 N N . PRO A 1 75 ? -9.749 -0.003 19.473 1.00 70.94 75 PRO A N 1
ATOM 615 C CA . PRO A 1 75 ? -10.723 -0.349 18.432 1.00 70.94 75 PRO A CA 1
ATOM 616 C C . PRO A 1 75 ? -10.983 0.757 17.395 1.00 70.94 75 PRO A C 1
ATOM 618 O O . PRO A 1 75 ? -11.496 0.488 16.314 1.00 70.94 75 PRO A O 1
ATOM 621 N N . HIS A 1 76 ? -10.674 2.014 17.723 1.00 73.81 76 HIS A N 1
ATOM 622 C CA . HIS A 1 76 ? -10.809 3.143 16.797 1.00 73.81 76 HIS A CA 1
ATOM 623 C C . HIS A 1 76 ? -9.627 3.249 15.829 1.00 73.81 76 HIS A C 1
ATOM 625 O O . HIS A 1 76 ? -9.767 3.835 14.763 1.00 73.81 76 HIS A O 1
ATOM 631 N N . ASP A 1 77 ? -8.488 2.647 16.163 1.00 75.12 77 ASP A N 1
ATOM 632 C CA . ASP A 1 77 ? -7.270 2.711 15.360 1.00 75.12 77 ASP A CA 1
ATOM 633 C C . ASP A 1 77 ? -7.401 1.950 14.033 1.00 75.12 77 ASP A C 1
ATOM 635 O O . ASP A 1 77 ? -6.764 2.324 13.052 1.00 75.12 77 ASP A O 1
ATOM 639 N N . GLY A 1 78 ? -8.256 0.924 13.982 1.00 75.88 78 GLY A N 1
ATOM 640 C CA . GLY A 1 78 ? -8.582 0.199 12.749 1.00 75.88 78 GLY A CA 1
ATOM 641 C C . GLY A 1 78 ? -9.579 0.924 11.836 1.00 75.88 78 GLY A C 1
ATOM 642 O O . GLY A 1 78 ? -9.750 0.517 10.691 1.00 75.88 78 GLY A O 1
ATOM 643 N N . LYS A 1 79 ? -10.227 1.996 12.322 1.00 86.25 79 LYS A N 1
ATOM 644 C CA . LYS A 1 79 ? -11.194 2.793 11.544 1.00 86.25 79 LYS A CA 1
ATOM 645 C C . LYS A 1 79 ? -10.538 3.872 10.686 1.00 86.25 79 LYS A C 1
ATOM 647 O O . LYS A 1 79 ? -11.221 4.483 9.873 1.00 86.25 79 LYS A O 1
ATOM 652 N N . VAL A 1 80 ? -9.245 4.124 10.887 1.00 91.88 80 VAL A N 1
ATOM 653 C CA . VAL A 1 80 ? -8.474 5.022 10.024 1.00 91.88 80 VAL A CA 1
ATOM 654 C C . VAL A 1 80 ? -8.452 4.434 8.615 1.00 91.88 80 VAL A C 1
ATOM 656 O O . VAL A 1 80 ? -8.350 3.214 8.460 1.00 91.88 80 VAL A O 1
ATOM 659 N N . THR A 1 81 ? -8.580 5.283 7.601 1.00 96.19 81 THR A N 1
ATOM 660 C CA . THR A 1 81 ? -8.633 4.826 6.213 1.00 96.19 81 THR A CA 1
ATOM 661 C C . THR A 1 81 ? -7.251 4.466 5.677 1.00 96.19 81 THR A C 1
ATOM 663 O O . THR A 1 81 ? -6.221 4.949 6.164 1.00 96.19 81 THR A O 1
ATOM 666 N N . VAL A 1 82 ? -7.210 3.612 4.652 1.00 96.19 82 VAL A N 1
ATOM 667 C CA . VAL A 1 82 ? -5.955 3.280 3.961 1.00 96.19 82 VAL A CA 1
ATOM 668 C C . VAL A 1 82 ? -5.339 4.537 3.350 1.00 96.19 82 VAL A C 1
ATOM 670 O O . VAL A 1 82 ? -4.123 4.691 3.414 1.00 96.19 82 VAL A O 1
ATOM 673 N N . GLY A 1 83 ? -6.151 5.453 2.808 1.00 96.38 83 GLY A N 1
ATOM 674 C CA . GLY A 1 83 ? -5.669 6.689 2.194 1.00 96.38 83 GLY A CA 1
ATOM 675 C C . GLY A 1 83 ? -4.908 7.583 3.169 1.00 96.38 83 GLY A C 1
ATOM 676 O O . GLY A 1 83 ? -3.773 7.968 2.895 1.00 96.38 83 GLY A O 1
ATOM 677 N N . GLU A 1 84 ? -5.468 7.828 4.356 1.00 96.12 84 GLU A N 1
ATOM 678 C CA . GLU A 1 84 ? -4.795 8.630 5.385 1.00 96.12 84 GLU A CA 1
ATOM 679 C C . GLU A 1 84 ? -3.455 8.002 5.803 1.00 96.12 84 GLU A C 1
ATOM 681 O O . GLU A 1 84 ? -2.446 8.690 5.986 1.00 96.12 84 GLU A O 1
ATOM 686 N N . MET A 1 85 ? -3.425 6.675 5.936 1.00 95.62 85 MET A N 1
ATOM 687 C CA . MET A 1 85 ? -2.208 5.963 6.318 1.00 95.62 85 MET A CA 1
ATOM 688 C C . MET A 1 85 ? -1.185 5.885 5.191 1.00 95.62 85 MET A C 1
ATOM 690 O O . MET A 1 85 ? 0.009 5.934 5.479 1.00 95.62 85 MET A O 1
ATOM 694 N N . ALA A 1 86 ? -1.617 5.807 3.933 1.00 96.94 86 ALA A N 1
ATOM 695 C CA . ALA A 1 86 ? -0.738 5.831 2.772 1.00 96.94 86 ALA A CA 1
ATOM 696 C C . ALA A 1 86 ? 0.008 7.169 2.665 1.00 96.94 86 ALA A C 1
ATOM 698 O O . ALA A 1 86 ? 1.219 7.174 2.448 1.00 96.94 86 ALA A O 1
ATOM 699 N N . GLU A 1 87 ? -0.679 8.289 2.905 1.00 97.00 87 GLU A N 1
ATOM 700 C CA . GLU A 1 87 ? -0.068 9.626 2.912 1.00 97.00 87 GLU A CA 1
ATOM 701 C C . GLU A 1 87 ? 0.953 9.787 4.044 1.00 97.00 87 GLU A C 1
ATOM 703 O O . GLU A 1 87 ? 2.085 10.238 3.835 1.00 97.00 87 GLU A O 1
ATOM 708 N N . LYS A 1 88 ? 0.588 9.350 5.255 1.00 96.19 88 LYS A N 1
ATOM 709 C CA . LYS A 1 88 ? 1.498 9.354 6.409 1.00 96.19 88 LYS A CA 1
ATOM 710 C C . LYS A 1 88 ? 2.710 8.454 6.181 1.00 96.19 88 LYS A C 1
ATOM 712 O O . LYS A 1 88 ? 3.830 8.849 6.502 1.00 96.19 88 LYS A O 1
ATOM 717 N N . TRP A 1 89 ? 2.495 7.272 5.606 1.00 96.25 89 TRP A N 1
ATOM 718 C CA . TRP A 1 89 ? 3.560 6.335 5.262 1.00 96.25 89 TRP A CA 1
ATOM 719 C C . TRP A 1 89 ? 4.526 6.960 4.257 1.00 96.25 89 TRP A C 1
ATOM 721 O O . TRP A 1 89 ? 5.729 6.974 4.499 1.00 96.25 89 TRP A O 1
ATOM 731 N N . LEU A 1 90 ? 4.009 7.530 3.165 1.00 95.62 90 LEU A N 1
ATOM 732 C CA . LEU A 1 90 ? 4.830 8.114 2.109 1.00 95.62 90 LEU A CA 1
ATOM 733 C C . LEU A 1 90 ? 5.603 9.353 2.592 1.00 95.62 90 LEU A C 1
ATOM 735 O O . LEU A 1 90 ? 6.759 9.539 2.212 1.00 95.62 90 LEU A O 1
ATOM 739 N N . THR A 1 91 ? 5.005 10.167 3.466 1.00 95.38 91 THR A N 1
ATOM 740 C CA . THR A 1 91 ? 5.668 11.321 4.100 1.00 95.38 91 THR A CA 1
ATOM 741 C C . THR A 1 91 ? 6.812 10.885 5.020 1.00 95.38 91 THR A C 1
ATOM 743 O O . THR A 1 91 ? 7.853 11.535 5.072 1.00 95.38 91 THR A O 1
ATOM 746 N N . ALA A 1 92 ? 6.657 9.756 5.715 1.00 94.62 92 ALA A N 1
ATOM 747 C CA . ALA A 1 92 ? 7.690 9.208 6.592 1.00 94.62 92 ALA A CA 1
ATOM 748 C C . ALA A 1 92 ? 8.872 8.563 5.835 1.00 94.62 92 ALA A C 1
ATOM 750 O O . ALA A 1 92 ? 9.896 8.269 6.451 1.00 94.62 92 ALA A O 1
ATOM 751 N N . ARG A 1 93 ? 8.768 8.339 4.514 1.00 92.06 93 ARG A N 1
ATOM 752 C CA . ARG A 1 93 ? 9.826 7.732 3.680 1.00 92.06 93 ARG A CA 1
ATOM 753 C C . ARG A 1 93 ? 10.916 8.739 3.301 1.00 92.06 93 ARG A C 1
ATOM 755 O O . ARG A 1 93 ? 11.058 9.109 2.136 1.00 92.06 93 ARG A O 1
ATOM 762 N N . THR A 1 94 ? 11.718 9.148 4.279 1.00 92.00 94 THR A N 1
ATOM 763 C CA . THR A 1 94 ? 12.917 9.984 4.069 1.00 92.00 94 THR A CA 1
ATOM 764 C C . THR A 1 94 ? 14.155 9.176 3.668 1.00 92.00 94 THR A C 1
ATOM 766 O O . THR A 1 94 ? 15.153 9.737 3.228 1.00 92.00 94 THR A O 1
ATOM 769 N N . ASP A 1 95 ? 14.086 7.851 3.772 1.00 93.31 95 ASP A N 1
ATOM 770 C CA . ASP A 1 95 ? 15.184 6.910 3.547 1.00 93.31 95 ASP A CA 1
ATOM 771 C C . ASP A 1 95 ? 15.300 6.417 2.090 1.00 93.31 95 ASP A C 1
ATOM 773 O O . ASP A 1 95 ? 16.101 5.533 1.790 1.00 93.31 95 ASP A O 1
ATOM 777 N N . ILE A 1 96 ? 14.510 6.970 1.162 1.00 94.38 96 ILE A N 1
ATOM 778 C CA . ILE A 1 96 ? 14.516 6.577 -0.256 1.00 94.38 96 ILE A CA 1
ATOM 779 C C . ILE A 1 96 ? 14.950 7.684 -1.198 1.00 94.38 96 ILE A C 1
ATOM 781 O O . ILE A 1 96 ? 14.737 8.871 -0.972 1.00 94.38 96 ILE A O 1
ATOM 785 N N . LYS A 1 97 ? 15.482 7.260 -2.349 1.00 94.38 97 LYS A N 1
ATOM 786 C CA . LYS A 1 97 ? 15.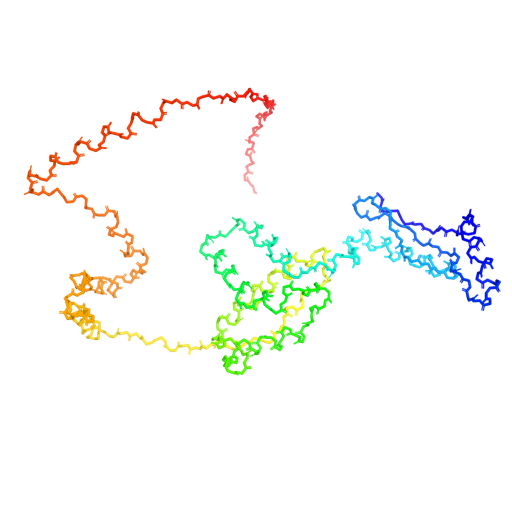738 8.150 -3.481 1.00 94.38 97 LYS A CA 1
ATOM 787 C C . LYS A 1 97 ? 14.439 8.806 -3.952 1.00 94.38 97 LYS A C 1
ATOM 789 O O . LYS A 1 97 ? 13.393 8.159 -4.035 1.00 94.38 97 LYS A O 1
ATOM 794 N N . ARG A 1 98 ? 14.549 10.065 -4.384 1.00 94.06 98 ARG A N 1
ATOM 795 C CA . ARG A 1 98 ? 13.430 10.862 -4.913 1.00 94.06 98 ARG A CA 1
ATOM 796 C C . ARG A 1 98 ? 12.695 10.176 -6.072 1.00 94.06 98 ARG A C 1
ATOM 798 O O . ARG A 1 98 ? 11.478 10.275 -6.164 1.00 94.06 98 ARG A O 1
ATOM 805 N N . SER A 1 99 ? 13.410 9.449 -6.933 1.00 93.62 99 SER A N 1
ATOM 806 C CA . SER A 1 99 ? 12.806 8.682 -8.033 1.00 93.62 99 SER A CA 1
ATOM 807 C C . SER A 1 99 ? 11.897 7.555 -7.535 1.00 93.62 99 SER A C 1
ATOM 809 O O . SER A 1 99 ? 10.794 7.381 -8.047 1.00 93.62 99 SER A O 1
ATOM 811 N N . THR A 1 100 ? 12.320 6.817 -6.507 1.00 95.12 100 THR A N 1
ATOM 812 C CA . THR A 1 100 ? 11.507 5.768 -5.876 1.00 95.12 100 THR A CA 1
ATOM 813 C C . THR A 1 100 ? 10.285 6.361 -5.187 1.00 95.12 100 THR A C 1
ATOM 815 O O . THR A 1 100 ? 9.199 5.801 -5.299 1.00 95.12 100 THR A O 1
ATOM 818 N N . TRP A 1 101 ? 10.443 7.513 -4.528 1.00 96.62 101 TRP A N 1
ATOM 819 C CA . TRP A 1 101 ? 9.331 8.225 -3.898 1.00 96.62 101 TRP A CA 1
ATOM 820 C C . TRP A 1 101 ? 8.235 8.564 -4.914 1.00 96.62 101 TRP A C 1
ATOM 822 O O . TRP A 1 101 ? 7.081 8.185 -4.724 1.00 96.62 101 TRP A O 1
ATOM 832 N N . TRP A 1 102 ? 8.606 9.173 -6.046 1.00 96.44 102 TRP A N 1
ATOM 833 C CA . TRP A 1 102 ? 7.659 9.483 -7.123 1.00 96.44 102 TRP A CA 1
ATOM 834 C C . TRP A 1 102 ? 7.022 8.233 -7.721 1.00 96.44 102 TRP A C 1
ATOM 836 O O . TRP A 1 102 ? 5.832 8.236 -8.026 1.00 96.44 102 TRP A O 1
ATOM 846 N N . LYS A 1 103 ? 7.787 7.142 -7.839 1.00 95.81 103 LYS A N 1
ATOM 847 C CA . LYS A 1 103 ? 7.253 5.858 -8.298 1.00 95.81 103 LYS A CA 1
ATOM 848 C C . LYS A 1 103 ? 6.166 5.334 -7.357 1.00 95.81 103 LYS A C 1
ATOM 850 O O . LYS A 1 103 ? 5.122 4.894 -7.827 1.00 95.81 103 LYS A O 1
ATOM 855 N N . TYR A 1 104 ? 6.390 5.387 -6.045 1.00 97.19 104 TYR A N 1
ATOM 856 C CA . TYR A 1 104 ? 5.395 4.968 -5.055 1.00 97.19 104 TYR A CA 1
ATOM 857 C C . TYR A 1 104 ? 4.174 5.880 -5.061 1.00 97.19 104 TYR A C 1
ATOM 859 O O . TYR A 1 104 ? 3.060 5.367 -5.067 1.00 97.19 104 TYR A O 1
ATOM 867 N N . ARG A 1 105 ? 4.372 7.202 -5.141 1.00 97.50 105 ARG A N 1
ATOM 868 C CA . ARG A 1 105 ? 3.277 8.170 -5.266 1.00 97.50 105 ARG A CA 1
ATOM 869 C C . ARG A 1 105 ? 2.380 7.856 -6.462 1.00 97.50 105 ARG A C 1
ATOM 871 O O . ARG A 1 105 ? 1.180 7.691 -6.292 1.00 97.50 105 ARG A O 1
ATOM 878 N N . ALA A 1 106 ? 2.971 7.685 -7.644 1.00 97.25 106 ALA A N 1
ATOM 879 C CA . ALA A 1 106 ? 2.222 7.391 -8.862 1.00 97.25 106 ALA A CA 1
ATOM 880 C C . ALA A 1 106 ? 1.407 6.092 -8.747 1.00 97.25 106 ALA A C 1
ATOM 882 O O . ALA A 1 106 ? 0.254 6.046 -9.169 1.00 97.25 106 ALA A O 1
ATOM 883 N N . LEU A 1 107 ? 1.975 5.039 -8.148 1.00 96.69 107 LEU A N 1
ATOM 884 C CA . LEU A 1 107 ? 1.264 3.775 -7.927 1.00 96.69 107 LEU A CA 1
ATOM 885 C C . LEU A 1 107 ? 0.125 3.914 -6.914 1.00 96.69 107 LEU A C 1
ATOM 887 O O . LEU A 1 107 ? -0.938 3.322 -7.115 1.00 96.69 107 LEU A O 1
ATOM 891 N N . LEU A 1 108 ? 0.342 4.689 -5.846 1.00 97.31 108 LEU A N 1
ATOM 892 C CA . LEU A 1 108 ? -0.695 4.988 -4.867 1.00 97.31 108 LEU A CA 1
ATOM 893 C C . LEU A 1 108 ? -1.870 5.694 -5.539 1.00 97.31 108 LEU A C 1
ATOM 895 O O . LEU A 1 108 ? -2.981 5.177 -5.484 1.00 97.31 108 LEU A O 1
ATOM 899 N N . ASP A 1 109 ? -1.608 6.795 -6.237 1.00 97.31 109 ASP A N 1
ATOM 900 C CA . ASP A 1 109 ? -2.643 7.614 -6.872 1.00 97.31 109 ASP A CA 1
ATOM 901 C C . ASP A 1 109 ? -3.393 6.864 -7.978 1.00 97.31 109 ASP A C 1
ATOM 903 O O . ASP A 1 109 ? -4.610 6.976 -8.092 1.00 97.31 109 ASP A O 1
ATOM 907 N N . THR A 1 110 ? -2.679 6.076 -8.786 1.00 95.81 110 THR A N 1
ATOM 908 C CA . THR A 1 110 ? -3.263 5.465 -9.990 1.00 95.81 110 THR A CA 1
ATOM 909 C C . THR A 1 110 ? -3.980 4.148 -9.700 1.00 95.81 110 THR A C 1
ATOM 911 O O . THR A 1 110 ? -4.955 3.822 -10.374 1.00 95.81 110 THR A O 1
ATOM 914 N N . HIS A 1 111 ? -3.500 3.350 -8.738 1.00 95.56 111 HIS A N 1
ATOM 915 C CA . HIS A 1 111 ? -3.967 1.965 -8.577 1.00 95.56 111 HIS A CA 1
ATOM 916 C C . HIS A 1 111 ? -4.450 1.619 -7.171 1.00 95.56 111 HIS A C 1
ATOM 918 O O . HIS A 1 111 ? -5.380 0.824 -7.035 1.00 95.56 111 HIS A O 1
ATOM 924 N N . VAL A 1 112 ? -3.828 2.170 -6.124 1.00 96.25 112 VAL A N 1
ATOM 925 C CA . VAL A 1 112 ? -4.145 1.782 -4.741 1.00 96.25 112 VAL A CA 1
ATOM 926 C C . VAL A 1 112 ? -5.286 2.628 -4.180 1.00 96.25 112 VAL A C 1
ATOM 928 O O . VAL A 1 112 ? -6.321 2.090 -3.792 1.00 96.25 112 VAL A O 1
ATOM 931 N N . LEU A 1 113 ? -5.123 3.949 -4.150 1.00 96.81 113 LEU A N 1
ATOM 932 C CA . LEU A 1 113 ? -6.088 4.875 -3.562 1.00 96.81 113 LEU A CA 1
ATOM 933 C C . LEU A 1 113 ? -7.470 4.830 -4.229 1.00 96.81 113 LEU A C 1
ATOM 935 O O . LEU A 1 113 ? -8.441 4.824 -3.477 1.00 96.81 113 LEU A O 1
ATOM 939 N N . PRO A 1 114 ? -7.609 4.677 -5.564 1.00 95.62 114 PRO A N 1
ATOM 940 C CA . PRO A 1 114 ? -8.930 4.582 -6.188 1.00 95.62 114 PRO A CA 1
ATOM 941 C C . PRO A 1 114 ? -9.784 3.413 -5.679 1.00 95.62 114 PRO A C 1
ATOM 943 O O . PRO A 1 114 ? -11.007 3.487 -5.706 1.00 95.62 114 PRO A O 1
ATOM 946 N N . ARG A 1 115 ? -9.156 2.322 -5.216 1.00 94.44 115 ARG A N 1
ATOM 947 C CA . ARG A 1 115 ? -9.862 1.131 -4.714 1.00 94.44 115 ARG A CA 1
ATOM 948 C C . ARG A 1 115 ? -9.934 1.066 -3.191 1.00 94.44 115 ARG A C 1
ATOM 950 O O . ARG A 1 115 ? -10.896 0.516 -2.651 1.00 94.44 115 ARG A O 1
ATOM 957 N N . TRP A 1 116 ? -8.893 1.536 -2.512 1.00 96.75 116 TRP A N 1
ATOM 958 C CA . TRP A 1 116 ? -8.687 1.298 -1.083 1.00 96.75 116 TRP A CA 1
ATOM 959 C C . TRP A 1 116 ? -8.737 2.568 -0.241 1.00 96.75 116 TRP A C 1
ATOM 961 O O . TRP A 1 116 ? -8.905 2.462 0.968 1.00 96.75 116 TRP A O 1
ATOM 971 N N . GLY A 1 117 ? -8.594 3.748 -0.849 1.00 95.00 117 GLY A N 1
ATOM 972 C CA . GLY A 1 117 ? -8.360 5.017 -0.157 1.00 95.00 117 GLY A CA 1
ATOM 973 C C . GLY A 1 117 ? -9.387 5.328 0.928 1.00 95.00 117 GLY A C 1
ATOM 974 O O . GLY A 1 117 ? -8.992 5.682 2.038 1.00 95.00 117 GLY A O 1
ATOM 975 N N . ASP A 1 118 ? -10.668 5.109 0.634 1.00 96.06 118 ASP A N 1
ATOM 976 C CA . ASP A 1 118 ? -11.784 5.408 1.541 1.00 96.06 118 ASP A CA 1
ATOM 977 C C . ASP A 1 118 ? -12.108 4.272 2.520 1.00 96.06 118 ASP A C 1
ATOM 979 O O . ASP A 1 118 ? -12.891 4.448 3.455 1.00 96.06 118 ASP A O 1
ATOM 983 N N . LEU A 1 119 ? -11.511 3.091 2.333 1.00 95.69 119 LEU A N 1
ATOM 984 C CA . LEU A 1 119 ? -11.798 1.941 3.179 1.00 95.69 119 LEU A CA 1
ATOM 985 C C . LEU A 1 119 ? -11.044 2.036 4.509 1.00 95.69 119 LEU A C 1
ATOM 987 O O . LEU A 1 119 ? -9.849 2.354 4.522 1.00 95.69 119 LEU A O 1
ATOM 991 N N . PRO A 1 120 ? -11.701 1.718 5.640 1.00 94.88 120 PRO A N 1
ATOM 992 C CA . PRO A 1 120 ? -11.010 1.580 6.911 1.00 94.88 120 PRO A CA 1
ATOM 993 C C . PRO A 1 120 ? -10.057 0.384 6.852 1.00 94.88 120 PRO A C 1
ATOM 995 O O . PRO A 1 120 ? -10.373 -0.646 6.253 1.00 94.88 120 PRO A O 1
ATOM 998 N N . LEU A 1 121 ? -8.913 0.487 7.530 1.00 93.12 121 LEU A N 1
ATOM 999 C CA . LEU A 1 121 ? -7.916 -0.586 7.591 1.00 93.12 121 LEU A CA 1
ATOM 1000 C C . LEU A 1 121 ? -8.512 -1.938 8.023 1.00 93.12 121 LEU A C 1
ATOM 1002 O O . LEU A 1 121 ? -8.065 -2.984 7.561 1.00 93.12 121 LEU A O 1
ATOM 1006 N N . SER A 1 122 ? -9.518 -1.927 8.903 1.00 89.81 122 SER A N 1
ATOM 1007 C CA . SER A 1 122 ? -10.188 -3.140 9.386 1.00 89.81 122 SER A CA 1
ATOM 1008 C C . SER A 1 122 ? -11.063 -3.851 8.349 1.00 89.81 122 SER A C 1
ATOM 1010 O O . SER A 1 122 ? -11.436 -4.993 8.592 1.00 89.81 122 SER A O 1
ATOM 1012 N N . ALA A 1 123 ? -11.429 -3.186 7.250 1.00 92.75 123 ALA A N 1
ATOM 1013 C CA . ALA A 1 123 ? -12.269 -3.747 6.187 1.00 92.75 123 ALA A CA 1
ATOM 1014 C C . ALA A 1 123 ? -11.456 -4.273 4.993 1.00 92.75 123 ALA A C 1
ATOM 1016 O O . ALA A 1 123 ? -12.027 -4.653 3.978 1.00 92.75 123 ALA A O 1
ATOM 1017 N N . VAL A 1 124 ? -10.122 -4.258 5.079 1.00 94.56 124 VA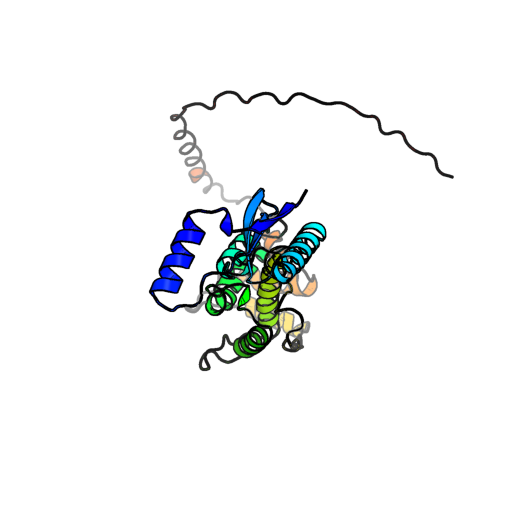L A N 1
ATOM 1018 C CA . VAL A 1 124 ? -9.262 -4.810 4.030 1.00 94.56 124 VAL A CA 1
ATOM 1019 C C . VAL A 1 124 ? -9.057 -6.298 4.293 1.00 94.56 124 VAL A C 1
ATOM 1021 O O . VAL A 1 124 ? -8.336 -6.673 5.220 1.00 94.56 124 VAL A O 1
ATOM 1024 N N . HIS A 1 125 ? -9.665 -7.143 3.461 1.00 94.38 125 HIS A N 1
ATOM 1025 C CA . HIS A 1 125 ? -9.547 -8.596 3.557 1.00 94.38 125 HIS A CA 1
ATOM 1026 C C . HIS A 1 125 ? -8.565 -9.173 2.533 1.00 94.38 125 HIS A C 1
ATOM 1028 O O . HIS A 1 125 ? -8.244 -8.553 1.519 1.00 94.38 125 HIS A O 1
ATOM 1034 N N . THR A 1 126 ? -8.043 -10.370 2.816 1.00 95.56 126 THR A N 1
ATOM 1035 C CA . THR A 1 126 ? -7.044 -11.026 1.953 1.00 95.56 126 THR A CA 1
ATOM 1036 C C . THR A 1 126 ? -7.654 -11.426 0.610 1.00 95.56 126 THR A C 1
ATOM 1038 O O . THR A 1 126 ? -7.009 -11.255 -0.427 1.00 95.56 126 THR A O 1
ATOM 1041 N N . GLU A 1 127 ? -8.907 -11.891 0.608 1.00 95.94 127 GLU A N 1
ATOM 1042 C CA . GLU A 1 127 ? -9.650 -12.219 -0.609 1.00 95.94 127 GLU A CA 1
ATOM 1043 C C . GLU A 1 127 ? -9.827 -11.006 -1.530 1.00 95.94 127 GLU A C 1
ATOM 1045 O O . GLU A 1 127 ? -9.569 -11.105 -2.730 1.00 95.94 127 GLU A O 1
ATOM 1050 N N . ASP A 1 128 ? -10.158 -9.838 -0.975 1.00 95.81 128 ASP A N 1
ATOM 1051 C CA . ASP A 1 128 ? -10.367 -8.621 -1.759 1.00 95.81 128 ASP A CA 1
ATOM 1052 C C . ASP A 1 128 ? -9.065 -8.153 -2.417 1.00 95.81 128 ASP A C 1
ATOM 1054 O O . ASP A 1 128 ? -9.068 -7.672 -3.553 1.00 95.81 128 ASP A O 1
ATOM 1058 N N . VAL A 1 129 ? -7.931 -8.311 -1.723 1.00 97.00 129 VAL A N 1
ATOM 1059 C CA . VAL A 1 129 ? -6.611 -7.991 -2.284 1.00 97.00 129 VAL A CA 1
ATOM 1060 C C . VAL A 1 129 ? -6.263 -8.955 -3.419 1.00 97.00 129 VAL A C 1
ATOM 1062 O O . VAL A 1 129 ? -5.736 -8.512 -4.438 1.00 97.00 129 VAL A O 1
ATOM 1065 N N . ALA A 1 130 ? -6.585 -10.245 -3.292 1.00 96.00 130 ALA A N 1
ATOM 1066 C CA . ALA A 1 130 ? -6.371 -11.224 -4.359 1.00 96.00 130 ALA A CA 1
ATOM 1067 C C . ALA A 1 130 ? -7.208 -10.911 -5.608 1.00 96.00 130 ALA A C 1
ATOM 1069 O O . ALA A 1 130 ? -6.678 -10.903 -6.722 1.00 96.00 130 ALA A O 1
ATOM 1070 N N . VAL A 1 131 ? -8.489 -10.580 -5.422 1.00 95.69 131 VAL A N 1
ATOM 1071 C CA . VAL A 1 131 ? -9.383 -10.163 -6.512 1.00 95.69 131 VAL A CA 1
ATOM 1072 C C . VAL A 1 131 ? -8.866 -8.890 -7.178 1.00 95.69 131 VAL A C 1
ATOM 1074 O O . VAL A 1 131 ? -8.784 -8.823 -8.404 1.00 95.69 131 VAL A O 1
ATOM 1077 N N . TRP A 1 132 ? -8.443 -7.900 -6.391 1.00 96.50 132 TRP A N 1
ATOM 1078 C CA . TRP A 1 132 ? -7.876 -6.662 -6.922 1.00 96.50 132 TRP A CA 1
ATOM 1079 C C . TRP A 1 132 ? -6.597 -6.905 -7.736 1.00 96.50 132 TRP A C 1
ATOM 1081 O O . TRP A 1 132 ? -6.462 -6.364 -8.831 1.00 96.50 132 TRP A O 1
ATOM 1091 N N . VAL A 1 133 ? -5.684 -7.765 -7.268 1.00 96.44 133 VAL A N 1
ATOM 1092 C CA . VAL A 1 133 ? -4.468 -8.142 -8.017 1.00 96.44 133 VAL A CA 1
ATOM 1093 C C . VAL A 1 133 ? -4.805 -8.786 -9.365 1.00 96.44 133 VAL A C 1
ATOM 1095 O O . VAL A 1 133 ? -4.136 -8.507 -10.364 1.00 96.44 133 VAL A O 1
ATOM 1098 N N . ALA A 1 134 ? -5.840 -9.627 -9.423 1.00 94.31 134 ALA A N 1
ATOM 1099 C CA . ALA A 1 134 ? -6.319 -10.187 -10.684 1.00 94.31 134 ALA A CA 1
ATOM 1100 C C . ALA A 1 134 ? -6.915 -9.099 -11.595 1.00 94.31 134 ALA A C 1
ATOM 1102 O O . ALA A 1 134 ? -6.626 -9.065 -12.790 1.00 94.31 134 ALA A O 1
ATOM 1103 N N . GLN A 1 135 ? -7.683 -8.163 -11.031 1.00 94.56 135 GLN A N 1
ATOM 1104 C CA . GLN A 1 135 ? -8.302 -7.065 -11.774 1.00 94.56 135 GLN A CA 1
ATOM 1105 C C . GLN A 1 135 ? -7.281 -6.087 -12.373 1.00 94.56 135 GLN A C 1
ATOM 1107 O O . GLN A 1 135 ? -7.493 -5.581 -13.473 1.00 94.56 135 GLN A O 1
ATOM 1112 N N . LEU A 1 136 ? -6.142 -5.860 -11.715 1.00 95.12 136 LEU A N 1
ATOM 1113 C CA . LEU A 1 136 ? -5.068 -5.013 -12.251 1.00 95.12 136 LEU A CA 1
ATOM 1114 C C . LEU A 1 136 ? -4.537 -5.500 -13.611 1.00 95.12 136 LEU A C 1
ATOM 1116 O O . LEU A 1 136 ? -4.150 -4.680 -14.443 1.00 95.12 136 LEU A O 1
ATOM 1120 N N . GLN A 1 137 ? -4.549 -6.811 -13.853 1.00 94.00 137 GLN A N 1
ATOM 1121 C CA . GLN A 1 137 ? -4.084 -7.406 -15.110 1.00 94.00 137 GLN A CA 1
ATOM 1122 C C . GLN A 1 137 ? -5.137 -7.385 -16.218 1.00 94.00 137 GLN A C 1
ATOM 1124 O O . GLN A 1 137 ? -4.786 -7.551 -17.383 1.00 94.00 137 GLN A O 1
ATOM 1129 N N . LYS A 1 138 ? -6.416 -7.189 -15.879 1.00 93.62 138 LYS A N 1
ATOM 1130 C CA . LYS A 1 138 ? -7.485 -7.190 -16.876 1.00 93.62 138 LYS A CA 1
ATOM 1131 C C . LYS A 1 138 ? -7.376 -5.996 -17.830 1.00 93.62 138 LYS A C 1
ATOM 1133 O O . LYS A 1 138 ? -6.902 -4.931 -17.409 1.00 93.62 138 LYS A O 1
ATOM 1138 N N . PRO A 1 139 ? -7.851 -6.141 -19.077 1.00 92.12 139 PRO A N 1
ATOM 1139 C CA . PRO A 1 139 ? -7.995 -5.034 -20.014 1.00 92.12 139 PRO A CA 1
ATOM 1140 C C . PRO A 1 139 ? -8.817 -3.872 -19.433 1.00 92.12 139 PRO A C 1
ATOM 1142 O O . PRO A 1 139 ? -9.632 -4.045 -18.523 1.00 92.12 139 PRO A O 1
ATOM 1145 N N . ARG A 1 140 ? -8.585 -2.654 -19.935 1.00 89.75 140 ARG A N 1
ATOM 1146 C CA . ARG A 1 140 ? -9.244 -1.441 -19.408 1.00 89.75 140 ARG A CA 1
ATOM 1147 C C . ARG A 1 140 ? -10.739 -1.397 -19.719 1.00 89.75 140 ARG A C 1
ATOM 1149 O O . ARG A 1 140 ? -11.509 -0.875 -18.923 1.00 89.75 140 ARG A O 1
ATOM 1156 N N . ASP A 1 141 ? -11.133 -1.962 -20.850 1.00 91.19 141 ASP A N 1
ATOM 1157 C CA . ASP A 1 141 ? -12.513 -2.174 -21.288 1.00 91.19 141 ASP A CA 1
ATOM 1158 C C . ASP A 1 141 ? -13.299 -3.098 -20.344 1.00 91.19 141 ASP A C 1
ATOM 1160 O O . ASP A 1 141 ? -14.497 -2.904 -20.159 1.00 91.19 141 ASP A O 1
ATOM 1164 N N . GLU A 1 142 ? -12.623 -4.010 -19.641 1.00 89.00 142 GLU A N 1
ATOM 1165 C CA . GLU A 1 142 ? -13.216 -4.845 -18.585 1.00 89.00 142 GLU A CA 1
ATOM 1166 C C . GLU A 1 142 ? -13.155 -4.198 -17.184 1.00 89.00 142 GLU A C 1
ATOM 1168 O O . GLU A 1 142 ? -13.393 -4.859 -16.169 1.00 89.00 142 GLU A O 1
ATOM 1173 N N . GLY A 1 143 ? -12.787 -2.915 -17.093 1.00 83.56 143 GLY A N 1
ATOM 1174 C CA . GLY A 1 143 ? -12.611 -2.212 -15.817 1.00 83.56 143 GLY A CA 1
ATOM 1175 C C . GLY A 1 143 ? -11.333 -2.598 -15.061 1.00 83.56 143 GLY A C 1
ATOM 1176 O O . GLY A 1 143 ? -11.270 -2.452 -13.836 1.00 83.56 143 GLY A O 1
ATOM 1177 N N . GLY A 1 144 ? -10.328 -3.130 -15.763 1.00 89.25 144 GLY A N 1
ATOM 1178 C CA . GLY A 1 144 ? -8.983 -3.375 -15.245 1.00 89.25 144 GLY A CA 1
ATOM 1179 C C . GLY A 1 144 ? -8.003 -2.230 -15.520 1.00 89.25 144 GLY A C 1
ATOM 1180 O O . GLY A 1 144 ? -8.374 -1.148 -15.977 1.00 89.25 144 GLY A O 1
ATOM 1181 N N . ALA A 1 145 ? -6.719 -2.463 -15.244 1.00 91.31 145 ALA A N 1
ATOM 1182 C CA . ALA A 1 145 ? -5.654 -1.475 -15.461 1.00 91.31 145 ALA A CA 1
ATOM 1183 C C . ALA A 1 145 ? -4.701 -1.833 -16.618 1.00 91.31 145 ALA A C 1
ATOM 1185 O O . ALA A 1 145 ? -3.859 -1.006 -16.985 1.00 91.31 145 ALA A O 1
ATOM 1186 N N . ASN A 1 146 ? -4.858 -3.022 -17.211 1.00 93.44 146 ASN A N 1
ATOM 1187 C CA . ASN A 1 146 ? -3.994 -3.611 -18.234 1.00 93.44 146 ASN A CA 1
ATOM 1188 C C . ASN A 1 146 ? -2.505 -3.591 -17.839 1.00 93.44 146 ASN A C 1
ATOM 1190 O O . ASN A 1 146 ? -1.632 -3.196 -18.614 1.00 93.44 146 ASN A O 1
ATOM 1194 N N . LEU A 1 147 ? -2.214 -3.933 -16.580 1.00 93.38 147 LEU A N 1
ATOM 1195 C CA . LEU A 1 147 ? -0.855 -3.939 -16.048 1.00 93.38 147 LEU A CA 1
ATOM 1196 C C . LEU A 1 147 ? -0.162 -5.273 -16.325 1.00 93.38 147 LEU A C 1
ATOM 1198 O O . LEU A 1 147 ? -0.674 -6.343 -15.995 1.00 93.38 147 LEU A O 1
ATOM 1202 N N . GLY A 1 148 ? 1.074 -5.198 -16.820 1.00 92.00 148 GLY A N 1
ATOM 1203 C CA . GLY A 1 148 ? 1.967 -6.355 -16.871 1.00 92.00 148 GLY A CA 1
ATOM 1204 C C . GLY A 1 148 ? 2.296 -6.896 -15.473 1.00 92.00 148 GLY A C 1
ATOM 1205 O O . GLY A 1 148 ? 2.233 -6.174 -14.471 1.00 92.00 148 GLY A O 1
ATOM 1206 N N . SER A 1 149 ? 2.709 -8.163 -15.402 1.00 92.31 149 SER A N 1
ATOM 1207 C CA . SER A 1 149 ? 2.971 -8.892 -14.148 1.00 92.31 149 SER A CA 1
ATOM 1208 C C . SER A 1 149 ? 3.895 -8.137 -13.183 1.00 92.31 149 SER A C 1
ATOM 1210 O O . SER A 1 149 ? 3.569 -7.981 -12.005 1.00 92.31 149 SER A O 1
ATOM 1212 N N . SER A 1 150 ? 5.009 -7.592 -13.675 1.00 92.31 150 SER A N 1
ATOM 1213 C CA . SER A 1 150 ? 5.968 -6.818 -12.874 1.00 92.31 150 SER A CA 1
ATOM 1214 C C . SER A 1 150 ? 5.355 -5.563 -12.248 1.00 92.31 150 SER A C 1
ATOM 1216 O O . SER A 1 150 ? 5.597 -5.270 -11.076 1.00 92.31 150 SER A O 1
ATOM 1218 N N . GLN A 1 151 ? 4.532 -4.830 -13.002 1.00 93.75 151 GLN A N 1
ATOM 1219 C CA . GLN A 1 151 ? 3.888 -3.612 -12.511 1.00 93.75 151 GLN A CA 1
ATOM 1220 C C . GLN A 1 151 ? 2.764 -3.932 -11.519 1.00 93.75 151 GLN A C 1
ATOM 1222 O O . GLN A 1 151 ? 2.668 -3.274 -10.484 1.00 93.75 151 GLN A O 1
ATOM 1227 N N . THR A 1 152 ? 1.987 -4.988 -11.769 1.00 95.88 152 THR A N 1
ATOM 1228 C CA . THR A 1 152 ? 0.973 -5.502 -10.835 1.00 95.88 152 THR A CA 1
ATOM 1229 C C . THR A 1 152 ? 1.593 -5.885 -9.492 1.00 95.88 152 THR A C 1
ATOM 1231 O O . THR A 1 152 ? 1.113 -5.467 -8.438 1.00 95.88 152 THR A O 1
ATOM 1234 N N . ARG A 1 153 ? 2.716 -6.616 -9.510 1.00 95.50 153 ARG A N 1
ATOM 1235 C CA . ARG A 1 153 ? 3.464 -6.974 -8.292 1.00 95.50 153 ARG A CA 1
ATOM 1236 C C . ARG A 1 153 ? 3.974 -5.745 -7.550 1.00 95.50 153 ARG A C 1
ATOM 1238 O O . ARG A 1 153 ? 3.969 -5.731 -6.324 1.00 95.50 153 ARG A O 1
ATOM 1245 N N . LEU A 1 154 ? 4.406 -4.715 -8.273 1.00 95.75 154 LEU A N 1
ATOM 1246 C CA . LEU A 1 154 ? 4.881 -3.483 -7.656 1.00 95.75 154 LEU A CA 1
ATOM 1247 C C . LEU A 1 154 ? 3.739 -2.689 -7.003 1.00 95.75 154 LEU A C 1
ATOM 1249 O O . LEU A 1 154 ? 3.901 -2.230 -5.875 1.00 95.75 154 LEU A O 1
ATOM 1253 N N . ALA A 1 155 ? 2.587 -2.567 -7.669 1.00 96.69 155 ALA A N 1
ATOM 1254 C CA . ALA A 1 155 ? 1.396 -1.930 -7.103 1.00 96.69 155 ALA A CA 1
ATOM 1255 C C . ALA A 1 155 ? 0.924 -2.653 -5.829 1.00 96.69 155 ALA A C 1
ATOM 1257 O O . ALA A 1 155 ? 0.702 -2.015 -4.797 1.00 96.69 155 ALA A O 1
ATOM 1258 N N . HIS A 1 156 ? 0.859 -3.989 -5.869 1.00 97.44 156 HIS A N 1
ATOM 1259 C CA . HIS A 1 156 ? 0.588 -4.815 -4.689 1.00 97.44 156 HIS A CA 1
ATOM 1260 C C . HIS A 1 156 ? 1.626 -4.612 -3.585 1.00 97.44 156 HIS A C 1
ATOM 1262 O O . HIS A 1 156 ? 1.257 -4.406 -2.430 1.00 97.44 156 HIS A O 1
ATOM 1268 N N . GLY A 1 157 ? 2.913 -4.603 -3.933 1.00 97.06 157 GLY A N 1
ATOM 1269 C CA . GLY A 1 157 ? 3.998 -4.396 -2.979 1.00 97.06 157 GLY A CA 1
ATOM 1270 C C . GLY A 1 157 ? 3.879 -3.066 -2.237 1.00 97.06 157 GLY A C 1
ATOM 1271 O O . GLY A 1 157 ? 4.108 -3.020 -1.030 1.00 97.06 157 GLY A O 1
ATOM 1272 N N . VAL A 1 158 ? 3.460 -1.995 -2.920 1.00 97.31 158 VAL A N 1
ATOM 1273 C CA . VAL A 1 158 ? 3.205 -0.692 -2.286 1.00 97.31 158 VAL A CA 1
ATOM 1274 C C . VAL A 1 158 ? 2.062 -0.775 -1.276 1.00 97.31 158 VAL A C 1
ATOM 1276 O O . VAL A 1 158 ? 2.245 -0.357 -0.132 1.00 97.31 158 VAL A O 1
ATOM 1279 N N . LEU A 1 159 ? 0.927 -1.383 -1.638 1.00 97.50 159 LEU A N 1
ATOM 1280 C CA . LEU A 1 159 ? -0.173 -1.615 -0.694 1.00 97.50 159 LEU A CA 1
ATOM 1281 C C . LEU A 1 159 ? 0.290 -2.455 0.510 1.00 97.50 159 LEU A C 1
ATOM 1283 O O . LEU A 1 159 ? 0.020 -2.105 1.659 1.00 97.50 159 LEU A O 1
ATOM 1287 N N . ALA A 1 160 ? 1.042 -3.528 0.265 1.00 97.50 160 ALA A N 1
ATOM 1288 C CA . ALA A 1 160 ? 1.565 -4.390 1.316 1.00 97.50 160 ALA A CA 1
ATOM 1289 C C . ALA A 1 160 ? 2.525 -3.648 2.259 1.00 97.50 160 ALA A C 1
ATOM 1291 O O . ALA A 1 160 ? 2.496 -3.907 3.462 1.00 97.50 160 ALA A O 1
ATOM 1292 N N . MET A 1 161 ? 3.341 -2.715 1.760 1.00 97.06 161 MET A N 1
ATOM 1293 C CA . MET A 1 161 ? 4.201 -1.874 2.601 1.00 97.06 161 MET A CA 1
ATOM 1294 C C . MET A 1 161 ? 3.389 -0.913 3.476 1.00 97.06 161 MET A C 1
ATOM 1296 O O . MET A 1 161 ? 3.667 -0.817 4.672 1.00 97.06 161 MET A O 1
ATOM 1300 N N . VAL A 1 162 ? 2.368 -0.253 2.916 1.00 96.81 162 VAL A N 1
ATOM 1301 C CA . VAL A 1 162 ? 1.475 0.643 3.675 1.00 96.81 162 VAL A CA 1
ATOM 1302 C C . VAL A 1 162 ? 0.773 -0.122 4.798 1.00 96.81 162 VAL A C 1
ATOM 1304 O O . VAL A 1 162 ? 0.825 0.281 5.961 1.00 96.81 162 VAL A O 1
ATOM 1307 N N . LEU A 1 163 ? 0.163 -1.265 4.479 1.00 96.31 163 LEU A N 1
ATOM 1308 C CA . LEU A 1 163 ? -0.527 -2.096 5.467 1.00 96.31 163 LEU A CA 1
ATOM 1309 C C . LEU A 1 163 ? 0.451 -2.681 6.491 1.00 96.31 163 LEU A C 1
ATOM 1311 O O . LEU A 1 163 ? 0.164 -2.687 7.685 1.00 96.31 163 LEU A O 1
ATOM 1315 N N . GLY A 1 164 ? 1.641 -3.099 6.054 1.00 95.44 164 GLY A N 1
ATOM 1316 C CA . GLY A 1 164 ? 2.713 -3.576 6.928 1.00 95.44 164 GLY A CA 1
ATOM 1317 C C . GLY A 1 164 ? 3.143 -2.532 7.960 1.00 95.44 164 GLY A C 1
ATOM 1318 O O . GLY A 1 164 ? 3.304 -2.862 9.133 1.00 95.44 164 GLY A O 1
ATOM 1319 N N . TRP A 1 165 ? 3.238 -1.264 7.555 1.00 94.75 165 TRP A N 1
ATOM 1320 C CA . TRP A 1 165 ? 3.541 -0.148 8.455 1.00 94.75 165 TRP A CA 1
ATOM 1321 C C . TRP A 1 165 ? 2.457 0.077 9.522 1.00 94.75 165 TRP A C 1
ATOM 1323 O O . TRP A 1 165 ? 2.742 0.563 10.617 1.00 94.75 165 TRP A O 1
ATOM 1333 N N . CYS A 1 166 ? 1.220 -0.336 9.242 1.00 92.50 166 CYS A N 1
ATOM 1334 C CA . CYS A 1 166 ? 0.087 -0.218 10.156 1.00 92.50 166 CYS A CA 1
ATOM 1335 C C . CYS A 1 166 ? 0.011 -1.359 11.193 1.00 92.50 166 CYS A C 1
ATOM 1337 O O . CYS A 1 166 ? -0.647 -1.193 12.223 1.00 92.50 166 CYS A O 1
ATOM 1339 N N . VAL A 1 167 ? 0.675 -2.499 10.969 1.00 91.19 167 VAL A N 1
ATOM 1340 C CA . VAL A 1 167 ? 0.578 -3.698 11.833 1.00 91.19 167 VAL A CA 1
ATOM 1341 C C . VAL A 1 167 ? 0.964 -3.450 13.302 1.00 91.19 167 VAL A C 1
ATOM 1343 O O . VAL A 1 167 ? 0.246 -3.897 14.197 1.00 91.19 167 VAL A O 1
ATOM 1346 N N . PRO A 1 168 ? 2.040 -2.709 13.627 1.00 85.44 168 PRO A N 1
ATOM 1347 C CA . PRO A 1 168 ? 2.448 -2.566 15.024 1.00 85.44 168 PRO A CA 1
ATOM 1348 C C . PRO A 1 168 ? 1.405 -1.894 15.931 1.00 85.44 168 PRO A C 1
ATOM 1350 O O . PRO A 1 168 ? 1.403 -2.144 17.131 1.00 85.44 168 PRO A O 1
ATOM 1353 N N . ARG A 1 169 ? 0.521 -1.034 15.396 1.00 81.56 169 ARG A N 1
ATOM 1354 C CA . ARG A 1 169 ? -0.430 -0.252 16.219 1.00 81.56 169 ARG A CA 1
ATOM 1355 C C . ARG A 1 169 ? -1.885 -0.284 15.765 1.00 81.56 169 ARG A C 1
ATOM 1357 O O . ARG A 1 169 ? -2.751 0.021 16.577 1.00 81.56 169 ARG A O 1
ATOM 1364 N N . ARG A 1 170 ? -2.176 -0.575 14.495 1.00 86.00 170 ARG A N 1
ATOM 1365 C CA . ARG A 1 170 ? -3.509 -0.347 13.902 1.00 86.00 170 ARG A CA 1
ATOM 1366 C C . ARG A 1 170 ? -4.224 -1.635 13.517 1.00 86.00 170 ARG A C 1
ATOM 1368 O O . ARG A 1 170 ? -5.399 -1.780 13.833 1.00 86.00 170 ARG A O 1
ATOM 1375 N N . ILE A 1 171 ? -3.519 -2.575 12.890 1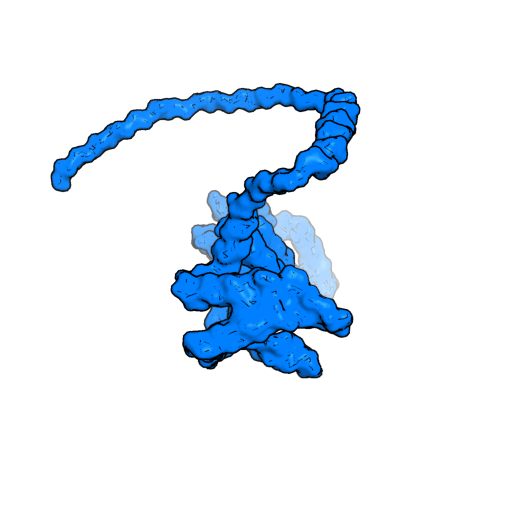.00 88.75 171 ILE A N 1
ATOM 1376 C CA . ILE A 1 171 ? -4.081 -3.861 12.443 1.00 88.75 171 ILE A CA 1
ATOM 1377 C C . ILE A 1 171 ? -3.300 -5.041 13.024 1.00 88.75 171 ILE A C 1
ATOM 1379 O O . ILE A 1 171 ? -2.113 -4.904 13.286 1.00 88.75 171 ILE A O 1
ATOM 1383 N N . PRO A 1 172 ? -3.927 -6.202 13.267 1.00 86.75 172 PRO A N 1
ATOM 1384 C CA . PRO A 1 172 ? -3.231 -7.339 13.863 1.00 86.75 172 PRO A CA 1
ATOM 1385 C C . PRO A 1 172 ? -2.246 -8.017 12.910 1.00 86.75 172 PRO A C 1
ATOM 1387 O O . PRO A 1 172 ? -1.186 -8.470 13.336 1.00 86.75 172 PRO A O 1
ATOM 1390 N N . THR A 1 173 ? -2.590 -8.072 11.628 1.00 90.94 173 THR A N 1
ATOM 1391 C CA . THR A 1 173 ? -1.826 -8.735 10.573 1.00 90.94 173 THR A CA 1
ATOM 1392 C C . THR A 1 173 ? -1.918 -7.913 9.291 1.00 90.94 173 THR A C 1
ATOM 1394 O O . THR A 1 173 ? -2.770 -7.037 9.164 1.00 90.94 173 THR A O 1
ATOM 1397 N N . ASN A 1 174 ? -1.017 -8.169 8.342 1.00 95.38 174 ASN A N 1
ATOM 1398 C CA . ASN A 1 174 ? -1.061 -7.542 7.025 1.00 95.38 174 ASN A CA 1
ATOM 1399 C C . ASN A 1 174 ? -1.882 -8.419 6.060 1.00 95.38 174 ASN A C 1
ATOM 1401 O O . ASN A 1 174 ? -1.375 -9.476 5.673 1.00 95.38 174 ASN A O 1
ATOM 1405 N N . PRO A 1 175 ? -3.087 -7.996 5.632 1.00 94.75 175 PRO A N 1
ATOM 1406 C CA . PRO A 1 175 ? -3.951 -8.803 4.769 1.00 94.75 175 PRO A CA 1
ATOM 1407 C C . PRO A 1 175 ? -3.429 -8.932 3.330 1.00 94.75 175 PRO A C 1
ATOM 1409 O O . PRO A 1 175 ? -3.880 -9.800 2.597 1.00 94.75 175 PRO A O 1
ATOM 1412 N N . ALA A 1 176 ? -2.459 -8.115 2.906 1.00 95.38 176 ALA A N 1
ATOM 1413 C CA . ALA A 1 176 ? -1.852 -8.243 1.580 1.00 95.38 176 ALA A CA 1
ATOM 1414 C C . ALA A 1 176 ? -0.734 -9.301 1.525 1.00 95.38 176 ALA A C 1
ATOM 1416 O O . ALA A 1 176 ? -0.217 -9.607 0.446 1.00 95.38 176 ALA A O 1
ATOM 1417 N N . ARG A 1 177 ? -0.320 -9.856 2.671 1.00 94.38 177 ARG A N 1
ATOM 1418 C CA . ARG A 1 177 ? 0.752 -10.854 2.737 1.00 94.38 177 ARG A CA 1
ATOM 1419 C C . ARG A 1 177 ? 0.216 -12.237 2.360 1.00 94.38 177 ARG A C 1
ATOM 1421 O O . ARG A 1 177 ? -0.793 -12.671 2.893 1.00 94.38 177 ARG A O 1
ATOM 1428 N N . GLY A 1 178 ? 0.935 -12.949 1.489 1.00 91.50 178 GLY A N 1
ATOM 1429 C CA . GLY A 1 178 ? 0.569 -14.313 1.073 1.00 91.50 178 GLY A CA 1
ATOM 1430 C C . GLY A 1 178 ? -0.480 -14.382 -0.042 1.00 91.50 178 GLY A C 1
ATOM 1431 O O . GLY A 1 178 ? -0.879 -15.475 -0.427 1.00 91.50 178 GLY A O 1
ATOM 1432 N N . VAL A 1 179 ? -0.893 -13.236 -0.587 1.00 94.00 179 VAL A N 1
ATOM 1433 C CA . VAL A 1 179 ? -1.792 -13.166 -1.744 1.00 94.00 179 VAL A CA 1
ATOM 1434 C C . VAL A 1 179 ? -1.102 -13.757 -2.984 1.00 94.00 179 VAL A C 1
ATOM 1436 O O . VAL A 1 179 ? 0.073 -13.452 -3.215 1.00 94.00 179 VAL A O 1
ATOM 1439 N N . PRO A 1 180 ? -1.795 -14.578 -3.798 1.00 91.62 180 PRO A N 1
ATOM 1440 C CA . PRO A 1 180 ? -1.246 -15.086 -5.050 1.00 91.62 180 PRO A CA 1
ATOM 1441 C C . PRO A 1 180 ? -0.926 -13.932 -6.003 1.00 91.62 180 PRO A C 1
ATOM 1443 O O . PRO A 1 180 ? -1.770 -13.088 -6.300 1.00 91.62 180 PRO A O 1
ATOM 1446 N N . LEU A 1 181 ? 0.311 -13.901 -6.491 1.00 94.00 181 LEU A N 1
ATOM 1447 C CA . LEU A 1 181 ? 0.796 -12.879 -7.415 1.00 94.00 181 LEU A CA 1
ATOM 1448 C C . LEU A 1 181 ? 1.016 -13.476 -8.803 1.00 94.00 181 LEU A C 1
ATOM 1450 O O . LEU A 1 181 ? 1.398 -14.646 -8.902 1.00 94.00 181 LEU A O 1
ATOM 1454 N N . PRO A 1 182 ? 0.861 -12.677 -9.875 1.00 91.44 182 PRO A N 1
ATOM 1455 C CA . PRO A 1 182 ? 1.183 -13.146 -11.210 1.00 91.44 182 PRO A CA 1
ATOM 1456 C C . PRO A 1 182 ? 2.640 -13.589 -11.292 1.00 91.44 182 PRO A C 1
ATOM 1458 O O . PRO A 1 182 ? 3.539 -12.997 -10.667 1.00 91.44 182 PRO A O 1
ATOM 1461 N N . LYS A 1 183 ? 2.861 -14.646 -12.077 1.00 88.81 183 LYS A N 1
ATOM 1462 C CA . LYS A 1 183 ? 4.206 -15.111 -12.398 1.00 88.81 183 LYS A CA 1
ATOM 1463 C C . LYS A 1 183 ? 4.949 -13.984 -13.122 1.00 88.81 183 LYS A C 1
ATOM 1465 O O . LYS A 1 183 ? 4.342 -13.313 -13.961 1.00 88.81 183 LYS A O 1
ATOM 1470 N N . PRO A 1 184 ? 6.226 -13.738 -12.789 1.00 80.88 184 PRO A N 1
ATOM 1471 C CA . PRO A 1 184 ? 7.0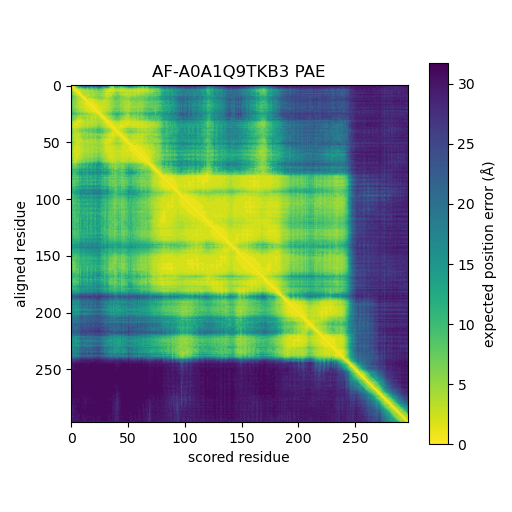56 -12.862 -13.599 1.00 80.88 184 PRO A CA 1
ATOM 1472 C C . PRO A 1 184 ? 7.010 -13.353 -15.044 1.00 80.88 184 PRO A C 1
ATOM 1474 O O . PRO A 1 184 ? 7.142 -14.550 -15.290 1.00 80.88 184 PRO A O 1
ATOM 1477 N N . SER A 1 185 ? 6.772 -12.445 -15.984 1.00 76.25 185 SER A N 1
ATOM 1478 C CA . SER A 1 185 ? 6.976 -12.772 -17.389 1.00 76.25 185 SER A CA 1
ATOM 1479 C C . SER A 1 185 ? 8.480 -12.810 -17.625 1.00 76.25 185 SER A C 1
ATOM 1481 O O . SER A 1 185 ? 9.152 -11.803 -17.386 1.00 76.25 185 SER A O 1
ATOM 1483 N N . GLU A 1 186 ? 9.001 -13.937 -18.093 1.00 72.38 186 GLU A N 1
ATOM 1484 C CA . GLU A 1 186 ? 10.318 -13.968 -18.719 1.00 72.38 186 GLU A CA 1
ATOM 1485 C C . GLU A 1 186 ? 10.157 -13.281 -20.072 1.00 72.38 186 GLU A C 1
ATOM 1487 O O . GLU A 1 186 ? 9.682 -13.869 -21.039 1.00 72.38 186 GLU A O 1
ATOM 1492 N N . ALA A 1 187 ? 10.427 -11.977 -20.113 1.00 71.94 187 ALA A N 1
ATOM 1493 C CA . ALA A 1 187 ? 10.615 -11.326 -21.394 1.00 71.94 187 ALA A CA 1
ATOM 1494 C C . ALA A 1 187 ? 11.921 -11.875 -21.965 1.00 71.94 187 ALA A C 1
ATOM 1496 O O . ALA A 1 187 ? 12.952 -11.805 -21.297 1.00 71.94 187 ALA A O 1
ATOM 1497 N N . GLU A 1 188 ? 11.887 -12.431 -23.171 1.00 76.88 188 GLU A N 1
ATOM 1498 C CA . GLU A 1 188 ? 13.119 -12.763 -23.872 1.00 76.88 188 GLU A CA 1
ATOM 1499 C C . GLU A 1 188 ? 13.831 -11.448 -24.201 1.00 76.88 188 GLU A C 1
ATOM 1501 O O . GLU A 1 188 ? 13.329 -10.603 -24.948 1.00 76.88 188 GLU A O 1
ATOM 1506 N N . HIS A 1 189 ? 14.980 -11.224 -23.567 1.00 78.44 189 HIS A N 1
ATOM 1507 C CA . HIS A 1 189 ? 15.814 -10.075 -23.878 1.00 78.44 189 HIS A CA 1
ATOM 1508 C C . HIS A 1 189 ? 16.535 -10.366 -25.198 1.00 78.44 189 HIS A C 1
ATOM 1510 O O . HIS A 1 189 ? 17.556 -11.047 -25.212 1.00 78.44 189 HIS A O 1
ATOM 1516 N N . VAL A 1 190 ? 15.992 -9.864 -26.308 1.00 88.75 190 VAL A N 1
ATOM 1517 C CA . VAL A 1 190 ? 16.651 -9.946 -27.617 1.00 88.75 190 VAL A CA 1
ATOM 1518 C C . VAL A 1 190 ? 17.789 -8.928 -27.657 1.00 88.75 190 VAL A C 1
ATOM 1520 O O . VAL A 1 190 ? 17.561 -7.719 -27.570 1.00 88.75 190 VAL A O 1
ATOM 1523 N N . TYR A 1 191 ? 19.019 -9.424 -27.772 1.00 90.38 191 TYR A N 1
ATOM 1524 C CA . TYR A 1 191 ? 20.220 -8.600 -27.898 1.00 90.38 191 TYR A CA 1
ATOM 1525 C C . TYR A 1 191 ? 20.600 -8.429 -29.367 1.00 90.38 191 TYR A C 1
ATOM 1527 O O . TYR A 1 191 ? 20.455 -9.357 -30.160 1.00 90.38 191 TYR A O 1
ATOM 1535 N N . LEU A 1 192 ? 21.090 -7.238 -29.713 1.00 94.56 192 LEU A N 1
ATOM 1536 C CA . LEU A 1 192 ? 21.546 -6.943 -31.067 1.00 94.56 192 LEU A CA 1
ATOM 1537 C C . LEU A 1 192 ? 22.947 -7.515 -31.297 1.00 94.56 192 LEU A C 1
ATOM 1539 O O . LEU A 1 192 ? 23.829 -7.344 -30.453 1.00 94.56 192 LEU A O 1
ATOM 1543 N N . ASP A 1 193 ? 23.157 -8.139 -32.453 1.00 95.25 193 ASP A N 1
ATOM 1544 C CA . ASP A 1 193 ? 24.499 -8.477 -32.931 1.00 95.25 193 ASP A CA 1
ATOM 1545 C C . ASP A 1 193 ? 25.253 -7.233 -33.450 1.00 95.25 193 ASP A C 1
ATOM 1547 O O . ASP A 1 193 ? 24.691 -6.143 -33.593 1.00 95.25 193 ASP A O 1
ATOM 1551 N N . HIS A 1 194 ? 26.551 -7.389 -33.722 1.00 94.88 194 HIS A N 1
ATOM 1552 C CA . HIS A 1 194 ? 27.422 -6.308 -34.196 1.00 94.88 194 HIS A CA 1
ATOM 1553 C C . HIS A 1 194 ? 26.881 -5.611 -35.458 1.00 94.88 194 HIS A C 1
ATOM 1555 O O . HIS A 1 194 ? 26.825 -4.379 -35.515 1.00 94.88 194 HIS A O 1
ATOM 1561 N N . ASP A 1 195 ? 26.414 -6.384 -36.439 1.00 96.81 195 ASP A N 1
ATOM 1562 C CA . ASP A 1 195 ? 25.913 -5.857 -37.709 1.00 96.81 195 ASP A CA 1
ATOM 1563 C C . ASP A 1 195 ? 24.572 -5.140 -37.520 1.00 96.81 195 ASP A C 1
ATOM 1565 O O . ASP A 1 195 ? 24.293 -4.115 -38.146 1.00 96.81 195 ASP A O 1
ATOM 1569 N N . GLN A 1 196 ? 23.717 -5.659 -36.640 1.00 96.69 196 GLN A N 1
ATOM 1570 C CA . GLN A 1 196 ? 22.466 -5.029 -36.236 1.00 96.69 196 GLN A CA 1
ATOM 1571 C C . GLN A 1 196 ? 22.713 -3.706 -35.507 1.00 96.69 196 GLN A C 1
ATOM 1573 O O . GLN A 1 196 ? 22.002 -2.736 -35.780 1.00 96.69 196 GLN A O 1
ATOM 1578 N N . VAL A 1 197 ? 23.728 -3.629 -34.641 1.00 96.38 197 VAL A N 1
ATOM 1579 C CA . VAL A 1 197 ? 24.139 -2.382 -33.979 1.00 96.38 197 VAL A CA 1
ATOM 1580 C C . VAL A 1 197 ? 24.615 -1.351 -35.003 1.00 96.38 197 VAL A C 1
ATOM 1582 O O . VAL A 1 197 ? 24.160 -0.207 -34.958 1.00 96.38 197 VAL A O 1
ATOM 1585 N N . GLU A 1 198 ? 25.470 -1.731 -35.956 1.00 95.56 198 GLU A N 1
ATOM 1586 C CA . GLU A 1 198 ? 25.925 -0.828 -37.025 1.00 95.56 198 GLU A CA 1
ATOM 1587 C C . GLU A 1 198 ? 24.760 -0.342 -37.900 1.00 95.56 198 GLU A C 1
ATOM 1589 O O . GLU A 1 198 ? 24.616 0.861 -38.141 1.00 95.56 198 GLU A O 1
ATOM 1594 N N . ARG A 1 199 ? 23.857 -1.242 -38.316 1.00 95.81 199 ARG A N 1
ATOM 1595 C CA . ARG A 1 199 ? 22.645 -0.870 -39.070 1.00 95.81 199 ARG A CA 1
ATOM 1596 C C . ARG A 1 199 ? 21.770 0.113 -38.295 1.00 95.81 199 ARG A C 1
ATOM 1598 O O . ARG A 1 199 ? 21.334 1.114 -38.865 1.00 95.81 199 ARG A O 1
ATOM 1605 N N . LEU A 1 200 ? 21.547 -0.137 -37.004 1.00 94.81 200 LEU A N 1
ATOM 1606 C CA . LEU A 1 200 ? 20.783 0.756 -36.134 1.00 94.81 200 LEU A CA 1
ATOM 1607 C C . LEU A 1 200 ? 21.457 2.128 -36.010 1.00 94.81 200 LEU A C 1
ATOM 1609 O O . LEU A 1 200 ? 20.787 3.154 -36.129 1.00 94.81 200 LEU A O 1
ATOM 1613 N N . ALA A 1 201 ? 22.774 2.161 -35.807 1.00 93.81 201 ALA A N 1
ATOM 1614 C CA . ALA A 1 201 ? 23.531 3.396 -35.654 1.00 93.81 201 ALA A CA 1
ATOM 1615 C C . ALA A 1 201 ? 23.491 4.254 -36.934 1.00 93.81 201 ALA A C 1
ATOM 1617 O O . ALA A 1 201 ? 23.292 5.469 -36.856 1.00 93.81 201 ALA A O 1
ATOM 1618 N N . ASN A 1 202 ? 23.612 3.628 -38.108 1.00 93.25 202 ASN A N 1
ATOM 1619 C CA . ASN A 1 202 ? 23.535 4.307 -39.406 1.00 93.25 202 ASN A CA 1
ATOM 1620 C C . ASN A 1 202 ? 22.117 4.816 -39.711 1.00 93.25 202 ASN A C 1
ATOM 1622 O O . ASN A 1 202 ? 21.948 5.959 -40.143 1.00 93.25 202 ASN A O 1
ATOM 1626 N N . ALA A 1 203 ? 21.084 4.022 -39.417 1.00 92.44 203 ALA A N 1
ATOM 1627 C CA . ALA A 1 203 ? 19.696 4.463 -39.546 1.00 92.44 203 ALA A CA 1
ATOM 1628 C C . ALA A 1 203 ? 19.394 5.652 -38.615 1.00 92.44 203 ALA A C 1
ATOM 1630 O O . ALA A 1 203 ? 18.814 6.652 -39.035 1.00 92.44 203 ALA A O 1
ATOM 1631 N N . ALA A 1 204 ? 19.865 5.604 -37.366 1.00 91.38 204 ALA A N 1
ATOM 1632 C CA . ALA A 1 204 ? 19.657 6.671 -36.391 1.00 91.38 204 ALA A CA 1
ATOM 1633 C C . ALA A 1 204 ? 20.355 7.996 -36.762 1.00 91.38 204 ALA A C 1
ATOM 1635 O O . ALA A 1 204 ? 19.896 9.068 -36.352 1.00 91.38 204 ALA A O 1
ATOM 1636 N N . ALA A 1 205 ? 21.439 7.927 -37.545 1.00 88.75 205 ALA A N 1
ATOM 1637 C CA . ALA A 1 205 ? 22.172 9.082 -38.069 1.00 88.75 205 ALA A CA 1
ATOM 1638 C C . ALA A 1 205 ? 21.390 9.873 -39.130 1.00 88.75 205 ALA A C 1
ATOM 1640 O O . ALA A 1 205 ? 21.699 11.032 -39.393 1.00 88.75 205 ALA A O 1
ATOM 1641 N N . SER A 1 206 ? 20.387 9.244 -39.748 1.00 87.00 206 SER A N 1
ATOM 1642 C CA . SER A 1 206 ? 19.590 9.816 -40.839 1.00 87.00 206 SER A CA 1
ATOM 1643 C C . SER A 1 206 ? 18.130 10.065 -40.450 1.00 87.00 206 SER A C 1
ATOM 1645 O O . SER A 1 206 ? 17.313 10.389 -41.311 1.00 87.00 206 SER A O 1
ATOM 1647 N N . LEU A 1 207 ? 17.797 9.959 -39.155 1.00 88.31 207 LEU A N 1
ATOM 1648 C CA . LEU A 1 207 ? 16.443 10.195 -38.657 1.00 88.31 207 LEU A CA 1
ATOM 1649 C C . LEU A 1 207 ? 15.949 11.600 -39.005 1.00 88.31 207 LEU A C 1
ATOM 1651 O O . LEU A 1 207 ? 16.635 12.605 -38.793 1.00 88.31 207 LEU A O 1
ATOM 1655 N N . ARG A 1 208 ? 14.709 11.652 -39.487 1.00 87.56 208 ARG A N 1
ATOM 1656 C CA . ARG A 1 208 ? 14.006 12.882 -39.841 1.00 87.56 208 ARG A CA 1
ATOM 1657 C C . ARG A 1 208 ? 12.776 13.075 -38.966 1.00 87.56 208 ARG A C 1
ATOM 1659 O O . ARG A 1 208 ? 12.211 12.129 -38.426 1.00 87.56 208 ARG A O 1
ATO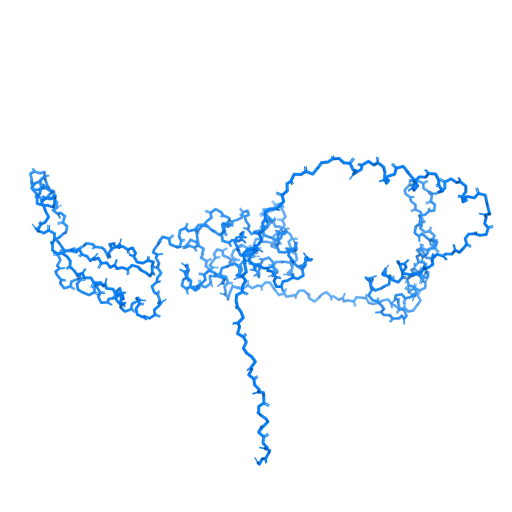M 1666 N N . THR A 1 209 ? 12.393 14.330 -38.795 1.00 88.25 209 THR A N 1
ATOM 1667 C CA . THR A 1 209 ? 11.156 14.732 -38.120 1.00 88.25 209 THR A CA 1
ATOM 1668 C C . THR A 1 209 ? 9.947 14.521 -39.034 1.00 88.25 209 THR A C 1
ATOM 1670 O O . THR A 1 209 ? 10.096 14.307 -40.235 1.00 88.25 209 THR A O 1
ATOM 1673 N N . ALA A 1 210 ? 8.738 14.665 -38.485 1.00 87.75 210 ALA A N 1
ATOM 1674 C CA . ALA A 1 210 ? 7.493 14.606 -39.259 1.00 87.75 210 ALA A CA 1
ATOM 1675 C C . ALA A 1 210 ? 7.399 15.654 -40.393 1.00 87.75 210 ALA A C 1
ATOM 1677 O O . ALA A 1 210 ? 6.570 15.511 -41.282 1.00 87.75 210 ALA A O 1
ATOM 1678 N N . TYR A 1 211 ? 8.252 16.685 -40.378 1.00 90.06 211 TYR A N 1
ATOM 1679 C CA . TYR A 1 211 ? 8.312 17.758 -41.380 1.00 90.06 211 TYR A CA 1
ATOM 1680 C C . TYR A 1 211 ? 9.506 17.610 -42.341 1.00 90.06 211 TYR A C 1
ATOM 1682 O O . TYR A 1 211 ? 9.994 18.601 -42.884 1.00 90.06 211 TYR A O 1
ATOM 1690 N N . ASP A 1 212 ? 10.035 16.389 -42.478 1.00 86.56 212 ASP A N 1
ATOM 1691 C CA . ASP A 1 212 ? 11.186 16.039 -43.328 1.00 86.56 212 ASP A CA 1
ATOM 1692 C C . ASP A 1 212 ? 12.490 16.803 -43.002 1.00 86.56 212 ASP A C 1
ATOM 1694 O O . ASP A 1 212 ? 13.441 16.843 -43.776 1.00 86.56 212 ASP A O 1
ATOM 1698 N N . GLN A 1 213 ? 12.583 17.393 -41.808 1.00 85.75 213 GLN A N 1
ATOM 1699 C CA . GLN A 1 213 ? 13.818 18.020 -41.327 1.00 85.75 213 GLN A CA 1
ATOM 1700 C C . GLN A 1 213 ? 14.710 16.990 -40.641 1.00 85.75 213 GLN A C 1
ATOM 1702 O O . GLN A 1 213 ? 14.199 16.135 -39.914 1.00 85.75 213 GLN A O 1
ATOM 1707 N N . VAL A 1 214 ? 16.031 17.101 -40.803 1.00 82.62 214 VAL A N 1
ATOM 1708 C CA . VAL A 1 214 ? 16.999 16.276 -40.061 1.00 82.62 214 VAL A CA 1
ATOM 1709 C C . VAL A 1 214 ? 16.756 16.452 -38.563 1.00 82.62 214 VAL A C 1
ATOM 1711 O O . VAL A 1 214 ? 16.693 17.576 -38.060 1.00 82.62 214 VAL A O 1
ATOM 1714 N N . ALA A 1 215 ? 16.586 15.343 -37.843 1.00 84.25 215 ALA A N 1
ATOM 1715 C CA . ALA A 1 215 ? 16.325 15.398 -36.416 1.00 84.25 215 ALA A CA 1
ATOM 1716 C C . ALA A 1 215 ? 17.516 16.036 -35.692 1.00 84.25 215 ALA A C 1
ATOM 1718 O O . ALA A 1 215 ? 18.671 15.690 -35.940 1.00 84.25 215 ALA A O 1
ATOM 1719 N N . ALA A 1 216 ? 17.240 16.928 -34.739 1.00 80.75 216 ALA A N 1
ATOM 1720 C CA . ALA A 1 216 ? 18.286 17.598 -33.973 1.00 80.75 216 ALA A CA 1
ATOM 1721 C C . ALA A 1 216 ? 19.219 16.611 -33.254 1.00 80.75 216 ALA A C 1
ATOM 1723 O O . ALA A 1 216 ? 20.361 16.952 -33.007 1.00 80.75 216 ALA A O 1
ATOM 1724 N N . SER A 1 217 ? 18.780 15.389 -32.947 1.00 78.69 217 SER A N 1
ATOM 1725 C CA . SER A 1 217 ? 19.614 14.344 -32.343 1.00 78.69 217 SER A CA 1
ATOM 1726 C C . SER A 1 217 ? 20.433 13.527 -33.355 1.00 78.69 217 SER A C 1
ATOM 1728 O O . SER A 1 217 ? 21.420 12.902 -32.970 1.00 78.69 217 SER A O 1
ATOM 1730 N N . ALA A 1 218 ? 20.082 13.558 -34.647 1.00 80.25 218 ALA A N 1
ATOM 1731 C CA . ALA A 1 218 ? 20.654 12.693 -35.683 1.00 80.25 218 ALA A CA 1
ATOM 1732 C C . ALA A 1 218 ? 22.185 12.796 -35.775 1.00 80.25 218 ALA A C 1
ATOM 1734 O O . ALA A 1 218 ? 22.864 11.780 -35.901 1.00 80.25 218 ALA A O 1
ATOM 1735 N N . HIS A 1 219 ? 22.734 14.003 -35.603 1.00 76.25 219 HIS A N 1
ATOM 1736 C CA . HIS A 1 219 ? 24.176 14.253 -35.684 1.00 76.25 219 HIS A CA 1
ATOM 1737 C C . HIS A 1 219 ? 25.008 13.511 -34.619 1.00 76.25 219 HIS A C 1
ATOM 1739 O O . HIS A 1 219 ? 26.164 13.192 -34.882 1.00 76.25 219 HIS A O 1
ATOM 1745 N N . ASN A 1 220 ? 24.429 13.182 -33.454 1.00 87.50 220 ASN A N 1
ATOM 1746 C CA . ASN A 1 220 ? 25.134 12.488 -32.364 1.00 87.50 220 ASN A CA 1
ATOM 1747 C C . ASN A 1 220 ? 24.644 11.054 -32.125 1.00 87.50 220 ASN A C 1
ATOM 1749 O O . ASN A 1 220 ? 25.332 10.284 -31.453 1.00 87.50 220 ASN A O 1
ATOM 1753 N N . ASN A 1 221 ? 23.480 10.674 -32.665 1.00 89.50 221 ASN A N 1
ATOM 1754 C CA . ASN A 1 221 ? 22.860 9.374 -32.398 1.00 89.50 221 ASN A CA 1
ATOM 1755 C C . ASN A 1 221 ? 23.778 8.200 -32.751 1.00 89.50 221 ASN A C 1
ATOM 1757 O O . ASN A 1 221 ? 23.893 7.268 -31.958 1.00 89.50 221 ASN A O 1
ATOM 1761 N N . ARG A 1 222 ? 24.468 8.255 -33.901 1.00 91.69 222 ARG A N 1
ATOM 1762 C CA . ARG A 1 222 ? 25.381 7.180 -34.320 1.00 91.69 222 ARG A CA 1
ATOM 1763 C C . ARG A 1 222 ? 26.484 6.955 -33.290 1.00 91.69 222 ARG A C 1
ATOM 1765 O O . ARG A 1 222 ? 26.662 5.842 -32.809 1.00 91.69 222 ARG A O 1
ATOM 1772 N N . ALA A 1 223 ? 27.200 8.023 -32.939 1.00 91.56 223 ALA A N 1
ATOM 1773 C CA . ALA A 1 223 ? 28.290 7.964 -31.971 1.00 91.56 223 ALA A CA 1
ATOM 1774 C C . ALA A 1 223 ? 27.798 7.477 -30.599 1.00 91.56 223 ALA A C 1
ATOM 1776 O O . ALA A 1 223 ? 28.447 6.640 -29.977 1.00 91.56 223 ALA A O 1
ATOM 1777 N N . LEU A 1 224 ? 26.626 7.945 -30.160 1.00 91.69 224 LEU A N 1
ATOM 1778 C CA . LEU A 1 224 ? 26.026 7.552 -28.888 1.00 91.69 224 LEU A CA 1
ATOM 1779 C C . LEU A 1 224 ? 25.630 6.069 -28.852 1.00 91.69 224 LEU A C 1
ATOM 1781 O O . LEU A 1 224 ? 25.894 5.399 -27.858 1.00 91.69 224 LEU A O 1
ATOM 1785 N N . ILE A 1 225 ? 25.031 5.542 -29.925 1.00 93.56 225 ILE A N 1
ATOM 1786 C CA . ILE A 1 225 ? 24.638 4.128 -30.017 1.00 93.56 225 ILE A CA 1
ATOM 1787 C C . ILE A 1 225 ? 25.869 3.223 -29.959 1.00 93.56 225 ILE A C 1
ATOM 1789 O O . ILE A 1 225 ? 25.882 2.277 -29.176 1.00 93.56 225 ILE A O 1
ATOM 1793 N N . LEU A 1 226 ? 26.918 3.531 -30.727 1.00 93.69 226 LEU A N 1
ATOM 1794 C CA . LEU A 1 226 ? 28.149 2.734 -30.718 1.00 93.69 226 LEU A CA 1
ATOM 1795 C C . LEU A 1 226 ? 28.853 2.807 -29.361 1.00 93.69 226 LEU A C 1
ATOM 1797 O O . LEU A 1 226 ? 29.302 1.784 -28.851 1.00 93.69 226 LEU A O 1
ATOM 1801 N N . LEU A 1 227 ? 28.894 3.990 -28.742 1.00 93.31 227 LEU A N 1
ATOM 1802 C CA . LEU A 1 227 ? 29.432 4.144 -27.394 1.00 93.31 227 LEU A CA 1
ATOM 1803 C C . LEU A 1 227 ? 28.690 3.234 -26.409 1.00 93.31 227 LEU A C 1
ATOM 1805 O O . LEU A 1 227 ? 29.328 2.444 -25.719 1.00 93.31 227 LEU A O 1
ATOM 1809 N N . LEU A 1 228 ? 27.357 3.306 -26.360 1.00 94.12 228 LEU A N 1
ATOM 1810 C CA . LEU A 1 228 ? 26.542 2.491 -25.453 1.00 94.12 228 LEU A CA 1
ATOM 1811 C C . LEU A 1 228 ? 26.715 0.988 -25.718 1.00 94.12 228 LEU A C 1
ATOM 1813 O O . LEU A 1 228 ? 26.866 0.221 -24.768 1.00 94.12 228 LEU A O 1
ATOM 1817 N N . ALA A 1 229 ? 26.736 0.577 -26.988 1.00 94.31 229 ALA A N 1
ATOM 1818 C CA . ALA A 1 229 ? 26.834 -0.827 -27.378 1.00 94.31 229 ALA A CA 1
ATOM 1819 C C . ALA A 1 229 ? 28.194 -1.455 -27.033 1.00 94.31 229 ALA A C 1
ATOM 1821 O O . ALA A 1 229 ? 28.228 -2.571 -26.521 1.00 94.31 229 ALA A O 1
ATOM 1822 N N . TYR A 1 230 ? 29.308 -0.750 -27.270 1.00 94.44 230 TYR A N 1
ATOM 1823 C CA . TYR A 1 230 ? 30.651 -1.321 -27.078 1.00 94.44 230 TYR A CA 1
ATOM 1824 C C . TYR A 1 230 ? 31.245 -1.097 -25.690 1.00 94.44 230 TYR A C 1
ATOM 1826 O O . TYR A 1 230 ? 32.136 -1.839 -25.287 1.00 94.44 230 TYR A O 1
ATOM 1834 N N . THR A 1 231 ? 30.778 -0.091 -24.948 1.00 93.38 231 THR A N 1
ATOM 1835 C CA . THR A 1 231 ? 31.289 0.181 -23.591 1.00 93.38 231 THR A CA 1
ATOM 1836 C C . THR A 1 231 ? 30.395 -0.375 -22.489 1.00 93.38 231 THR A C 1
ATOM 1838 O O . THR A 1 231 ? 30.841 -0.498 -21.351 1.00 93.38 231 THR A O 1
ATOM 1841 N N . GLY A 1 232 ? 29.132 -0.692 -22.799 1.00 89.88 232 GLY A N 1
ATOM 1842 C CA . GLY A 1 232 ? 28.159 -1.160 -21.813 1.00 89.88 232 GLY A CA 1
ATOM 1843 C C . GLY A 1 232 ? 27.724 -0.092 -20.801 1.00 89.88 232 GLY A C 1
ATOM 1844 O O . GLY A 1 232 ? 27.134 -0.433 -19.774 1.00 89.88 232 GLY A O 1
ATOM 1845 N N . LEU A 1 233 ? 28.003 1.191 -21.065 1.00 92.44 233 LEU A N 1
ATOM 1846 C CA . LEU A 1 233 ? 27.544 2.301 -20.227 1.00 92.44 233 LEU A CA 1
ATOM 1847 C C . LEU A 1 233 ? 26.016 2.322 -20.134 1.00 92.44 233 LEU A C 1
ATOM 1849 O O . LEU A 1 233 ? 25.305 2.136 -21.125 1.00 92.44 233 LEU A O 1
ATOM 1853 N N . ARG A 1 234 ? 25.480 2.632 -18.949 1.00 89.56 234 ARG A N 1
ATOM 1854 C CA . ARG A 1 234 ? 24.039 2.896 -18.828 1.00 89.56 234 ARG A CA 1
ATOM 1855 C C . ARG A 1 234 ? 23.701 4.234 -19.474 1.00 89.56 234 ARG A C 1
ATOM 1857 O O . ARG A 1 234 ? 24.474 5.184 -19.384 1.00 89.56 234 ARG A O 1
ATOM 1864 N N . TRP A 1 235 ? 22.485 4.363 -20.008 1.00 89.19 235 TRP A N 1
ATOM 1865 C CA . TRP A 1 235 ? 21.997 5.619 -20.599 1.00 89.19 235 TRP A CA 1
ATOM 1866 C C . TRP A 1 235 ? 22.253 6.849 -19.711 1.00 89.19 235 TRP A C 1
ATOM 1868 O O . TRP A 1 235 ? 22.751 7.864 -20.188 1.00 89.19 235 TRP A O 1
ATOM 1878 N N . ASN A 1 236 ? 21.979 6.746 -18.405 1.00 85.12 236 ASN A N 1
ATOM 1879 C CA . ASN A 1 236 ? 22.188 7.856 -17.469 1.00 85.12 236 ASN A CA 1
ATOM 1880 C C . ASN A 1 236 ? 23.670 8.215 -17.269 1.00 85.12 236 ASN A C 1
ATOM 1882 O O . ASN A 1 236 ? 23.975 9.367 -16.980 1.00 85.12 236 ASN A O 1
ATOM 1886 N N . GLU A 1 237 ? 24.583 7.253 -17.413 1.00 90.94 237 GLU A N 1
ATOM 1887 C CA . GLU A 1 237 ? 26.029 7.479 -17.309 1.00 90.94 237 GLU A CA 1
ATOM 1888 C C . GLU A 1 237 ? 26.541 8.173 -18.582 1.00 90.94 237 GLU A C 1
ATOM 1890 O O . GLU A 1 237 ? 27.232 9.189 -18.499 1.00 90.94 237 GLU A O 1
ATOM 1895 N N . ALA A 1 238 ? 26.106 7.707 -19.759 1.00 88.19 238 ALA A N 1
ATOM 1896 C CA . ALA A 1 238 ? 26.425 8.342 -21.037 1.00 88.19 238 ALA A CA 1
ATOM 1897 C C . ALA A 1 238 ? 25.861 9.773 -21.136 1.00 88.19 238 ALA A C 1
ATOM 1899 O O . ALA A 1 238 ? 26.565 10.695 -21.547 1.00 88.19 238 ALA A O 1
ATOM 1900 N N . ALA A 1 239 ? 24.618 9.989 -20.692 1.00 84.38 239 ALA A N 1
ATOM 1901 C CA . ALA A 1 239 ? 23.979 11.305 -20.695 1.00 84.38 239 ALA A CA 1
ATOM 1902 C C . ALA A 1 239 ? 24.665 12.305 -19.744 1.00 84.38 239 ALA A C 1
ATOM 1904 O O . ALA A 1 239 ? 24.736 13.496 -20.043 1.00 84.38 239 ALA A O 1
ATOM 1905 N N . ALA A 1 240 ? 25.206 11.835 -18.614 1.00 83.25 240 ALA A N 1
ATOM 1906 C CA . ALA A 1 240 ? 25.942 12.684 -17.680 1.00 83.25 240 ALA A CA 1
ATOM 1907 C C . ALA A 1 240 ? 27.294 13.154 -18.250 1.00 83.25 240 ALA A C 1
ATOM 1909 O O . ALA A 1 240 ? 27.711 14.280 -17.966 1.00 83.25 240 ALA A O 1
ATOM 1910 N N . CYS A 1 241 ? 27.946 12.343 -19.091 1.00 72.81 241 CYS A N 1
ATOM 1911 C CA . CYS A 1 241 ? 29.256 12.646 -19.676 1.00 72.81 241 CYS A CA 1
ATOM 1912 C C . CYS A 1 241 ? 29.233 13.927 -20.536 1.00 72.81 241 CYS A C 1
ATOM 1914 O O . CYS A 1 241 ? 30.123 14.771 -20.430 1.00 72.81 241 CYS A O 1
ATOM 1916 N N . GLY A 1 242 ? 28.154 14.148 -21.295 1.00 62.72 242 GLY A N 1
ATOM 1917 C CA . GLY A 1 242 ? 27.976 15.354 -22.115 1.00 62.72 242 GLY A CA 1
ATOM 1918 C C . GLY A 1 242 ? 27.707 16.647 -21.330 1.00 62.72 242 GLY A C 1
ATOM 1919 O O . GLY A 1 242 ? 27.806 17.732 -21.892 1.00 62.72 242 GLY A O 1
ATOM 1920 N N . SER A 1 243 ? 27.387 16.561 -20.034 1.00 54.19 243 SER A N 1
ATOM 1921 C CA . SER A 1 243 ? 27.131 17.738 -19.186 1.00 54.19 243 SER A CA 1
ATOM 1922 C C . SER A 1 243 ? 28.383 18.310 -18.515 1.00 54.19 243 SER A C 1
ATOM 1924 O O . SER A 1 243 ? 28.349 19.439 -18.030 1.00 54.19 243 SER A O 1
ATOM 1926 N N . GLN A 1 244 ? 29.488 17.553 -18.498 1.00 47.22 244 GLN A N 1
ATOM 1927 C CA . GLN A 1 244 ? 30.760 17.989 -17.906 1.00 47.22 244 GLN A CA 1
ATOM 1928 C C . GLN A 1 244 ? 31.862 18.270 -18.940 1.00 47.22 244 GLN A C 1
ATOM 1930 O O . GLN A 1 244 ? 32.888 18.851 -18.593 1.00 47.22 244 GLN A O 1
ATOM 1935 N N . GLY A 1 245 ? 31.656 17.912 -20.211 1.00 42.56 245 GLY A N 1
ATOM 1936 C CA . GLY A 1 245 ? 32.625 18.118 -21.284 1.00 42.56 245 GLY A CA 1
ATOM 1937 C C . GLY A 1 245 ? 32.323 19.341 -22.151 1.00 42.56 245 GLY A C 1
ATOM 1938 O O . GLY A 1 245 ? 31.438 19.294 -22.996 1.00 42.56 245 GLY A O 1
ATOM 1939 N N . GLY A 1 246 ? 33.124 20.401 -22.004 1.00 37.72 246 GLY A N 1
ATOM 1940 C CA . GLY A 1 246 ? 33.391 21.342 -23.096 1.00 37.72 246 GLY A CA 1
ATOM 1941 C C . GLY A 1 246 ? 32.671 22.690 -23.047 1.00 37.72 246 GLY A C 1
ATOM 1942 O O . GLY A 1 246 ? 31.793 22.975 -23.857 1.00 37.72 246 GLY A O 1
ATOM 1943 N N . SER A 1 247 ? 33.192 23.622 -22.247 1.00 33.66 247 SER A N 1
ATOM 1944 C CA . SER A 1 247 ? 33.390 24.974 -22.772 1.00 33.66 247 SER A CA 1
ATOM 1945 C C . SER A 1 247 ? 34.398 24.881 -23.921 1.00 33.66 247 SER A C 1
ATOM 1947 O O . SER A 1 247 ? 35.603 25.007 -23.712 1.00 33.66 247 SER A O 1
ATOM 1949 N N . VAL A 1 248 ? 33.913 24.592 -25.128 1.00 39.22 248 VAL A N 1
ATOM 1950 C CA . VAL A 1 248 ? 34.695 24.789 -26.350 1.00 39.22 248 VAL A CA 1
ATOM 1951 C C . VAL A 1 248 ? 34.925 26.299 -26.450 1.00 39.22 248 VAL A C 1
ATOM 1953 O O . VAL A 1 248 ? 33.935 27.041 -26.482 1.00 39.22 248 VAL A O 1
ATOM 1956 N N . PRO A 1 249 ? 36.173 26.803 -26.447 1.00 34.31 249 PRO A N 1
ATOM 1957 C CA . PRO A 1 249 ? 36.403 28.213 -26.704 1.00 34.31 249 PRO A CA 1
ATOM 1958 C C . PRO A 1 249 ? 35.917 28.474 -28.128 1.00 34.31 249 PRO A C 1
ATOM 1960 O O . PRO A 1 249 ? 36.468 27.946 -29.092 1.00 34.31 249 PRO A O 1
ATOM 1963 N N . SER A 1 250 ? 34.830 29.227 -28.266 1.00 34.28 250 SER A N 1
ATOM 1964 C CA . SER A 1 250 ? 34.340 29.631 -29.579 1.00 34.28 250 SER A CA 1
ATOM 1965 C C . SER A 1 250 ? 35.405 30.530 -30.211 1.00 34.28 250 SER A C 1
ATOM 1967 O O . SER A 1 250 ? 35.689 31.603 -29.677 1.00 34.28 250 SER A O 1
ATOM 1969 N N . ALA A 1 251 ? 35.969 30.113 -31.344 1.00 43.00 251 ALA A N 1
ATOM 1970 C CA . ALA A 1 251 ? 36.860 30.917 -32.181 1.00 43.00 251 ALA A CA 1
ATOM 1971 C C . ALA A 1 251 ? 36.078 31.982 -32.982 1.00 43.00 251 ALA A C 1
ATOM 1973 O O . ALA A 1 251 ? 36.249 32.125 -34.187 1.00 43.00 251 ALA A O 1
ATOM 1974 N N . ASP A 1 252 ? 35.189 32.717 -32.311 1.00 38.22 252 ASP A N 1
ATOM 1975 C CA . ASP A 1 252 ? 34.469 33.855 -32.879 1.00 38.22 252 ASP A CA 1
ATOM 1976 C C . ASP A 1 252 ? 34.483 35.032 -31.883 1.00 38.22 252 ASP A C 1
ATOM 1978 O O . ASP A 1 252 ? 33.705 35.056 -30.921 1.00 38.22 252 ASP A O 1
ATOM 1982 N N . PRO A 1 253 ? 35.360 36.034 -32.086 1.00 41.38 253 PRO A N 1
ATOM 1983 C CA . PRO A 1 253 ? 35.504 37.170 -31.179 1.00 41.38 253 PRO A CA 1
ATOM 1984 C C . PRO A 1 253 ? 34.330 38.165 -31.241 1.00 41.38 253 PRO A C 1
ATOM 1986 O O . PRO A 1 253 ? 34.342 39.169 -30.527 1.00 41.38 253 PRO A O 1
ATOM 1989 N N . ARG A 1 254 ? 33.294 37.932 -32.064 1.00 40.53 254 ARG A N 1
ATOM 1990 C CA . ARG A 1 254 ? 32.167 38.875 -32.211 1.00 40.53 254 ARG A CA 1
ATOM 1991 C C . ARG A 1 254 ? 30.954 38.566 -31.334 1.00 40.53 254 ARG A C 1
ATOM 1993 O O . ARG A 1 254 ? 30.093 39.432 -31.181 1.00 40.53 254 ARG A O 1
ATOM 2000 N N . ARG A 1 255 ? 30.887 37.396 -30.687 1.00 41.47 255 ARG A N 1
ATOM 2001 C CA . ARG A 1 255 ? 29.731 37.008 -29.850 1.00 41.47 255 ARG A CA 1
ATOM 2002 C C . ARG A 1 255 ? 29.841 37.394 -28.372 1.00 41.47 255 ARG A C 1
ATOM 2004 O O . ARG A 1 255 ? 28.839 37.348 -27.658 1.00 41.47 255 ARG A O 1
ATOM 2011 N N . ASP A 1 256 ? 31.017 37.828 -27.919 1.00 40.16 256 ASP A N 1
ATOM 2012 C CA . ASP A 1 256 ? 31.274 38.101 -26.496 1.00 40.16 256 ASP A CA 1
ATOM 2013 C C . ASP A 1 256 ? 30.834 39.508 -26.040 1.00 40.16 256 ASP A C 1
ATOM 2015 O O . ASP A 1 256 ? 30.663 39.789 -24.853 1.00 40.16 256 ASP A O 1
ATOM 2019 N N . ARG A 1 257 ? 30.515 40.402 -26.986 1.00 41.88 257 ARG A N 1
ATOM 2020 C CA . ARG A 1 257 ? 30.122 41.785 -26.666 1.00 41.88 257 ARG A CA 1
ATOM 2021 C C . ARG A 1 257 ? 28.664 41.940 -26.196 1.00 41.88 257 ARG A C 1
ATOM 2023 O O . ARG A 1 257 ? 28.307 42.987 -25.668 1.00 41.88 257 ARG A O 1
ATOM 2030 N N . LEU A 1 258 ? 27.833 40.896 -26.303 1.00 42.06 258 LEU A N 1
ATOM 2031 C CA . LEU A 1 258 ? 26.435 40.907 -25.830 1.00 42.06 258 LEU A CA 1
ATOM 2032 C C . LEU A 1 258 ? 26.215 40.168 -24.500 1.00 42.06 258 LEU A C 1
ATOM 2034 O O . LEU A 1 258 ? 25.121 40.228 -23.938 1.00 42.06 258 LEU A O 1
ATOM 2038 N N . ARG A 1 259 ? 27.239 39.496 -23.954 1.00 39.34 259 ARG A N 1
ATOM 2039 C CA . ARG A 1 259 ? 27.131 38.761 -22.679 1.00 39.34 259 ARG A CA 1
ATOM 2040 C C . ARG A 1 259 ? 27.679 39.544 -21.475 1.00 39.34 259 ARG A C 1
ATOM 2042 O O . ARG A 1 259 ? 27.337 39.221 -20.338 1.00 39.34 259 ARG A O 1
ATOM 2049 N N . GLY A 1 260 ? 28.437 40.619 -21.719 1.00 37.59 260 GLY A N 1
ATOM 2050 C CA . GLY A 1 260 ? 28.968 41.524 -20.689 1.00 37.59 260 GLY A CA 1
ATOM 2051 C C . GLY A 1 260 ? 27.964 42.534 -20.111 1.00 37.59 260 GLY A C 1
ATOM 2052 O O . GLY A 1 260 ? 28.147 42.987 -18.983 1.00 37.59 260 GLY A O 1
ATOM 2053 N N . SER A 1 261 ? 26.870 42.855 -20.812 1.00 39.50 261 SER A N 1
ATOM 2054 C CA . SER A 1 261 ? 25.893 43.863 -20.353 1.00 39.50 261 SER A CA 1
ATOM 2055 C C . SER A 1 261 ? 24.750 43.303 -19.496 1.00 39.50 261 SER A C 1
ATOM 2057 O O . SER A 1 261 ? 24.114 44.057 -18.767 1.00 39.50 261 SER A O 1
ATOM 2059 N N . ARG A 1 262 ? 24.512 41.981 -19.487 1.00 39.47 262 ARG A N 1
ATOM 2060 C CA . ARG A 1 262 ? 23.452 41.366 -18.655 1.00 39.47 262 ARG A CA 1
ATOM 2061 C C . ARG A 1 262 ? 23.893 40.962 -17.245 1.00 39.47 262 ARG A C 1
ATOM 2063 O O . ARG A 1 262 ? 23.039 40.756 -16.390 1.00 39.47 262 ARG A O 1
ATOM 2070 N N . ARG A 1 263 ? 25.200 40.898 -16.954 1.00 38.12 263 ARG A N 1
ATOM 2071 C CA . ARG A 1 263 ? 25.702 40.563 -15.602 1.00 38.12 263 ARG A CA 1
ATOM 2072 C C . ARG A 1 263 ? 25.762 41.748 -14.628 1.00 38.12 263 ARG A C 1
ATOM 2074 O O . ARG A 1 263 ? 25.919 41.510 -13.437 1.00 38.12 263 ARG A O 1
ATOM 2081 N N . ARG A 1 264 ? 25.584 42.996 -15.086 1.00 33.91 264 ARG A N 1
ATOM 2082 C CA . ARG A 1 264 ? 25.477 44.173 -14.196 1.00 33.91 264 ARG A CA 1
ATOM 2083 C C . ARG A 1 264 ? 24.041 44.566 -13.830 1.00 33.91 264 ARG A C 1
ATOM 2085 O O . ARG A 1 264 ? 23.872 45.302 -12.870 1.00 33.91 264 ARG A O 1
ATOM 2092 N N . ALA A 1 265 ? 23.018 44.038 -14.508 1.00 39.34 265 ALA A N 1
ATOM 2093 C CA . ALA A 1 265 ? 21.624 44.431 -14.262 1.00 39.34 265 ALA A CA 1
ATOM 2094 C C . ALA A 1 265 ? 20.891 43.603 -13.183 1.00 39.34 265 ALA A C 1
ATOM 2096 O O . ALA A 1 265 ? 19.869 44.048 -12.683 1.00 39.34 265 ALA A O 1
ATOM 2097 N N . HIS A 1 266 ? 21.406 42.435 -12.775 1.00 32.62 266 HIS A N 1
ATOM 2098 C CA . HIS A 1 266 ? 20.769 41.608 -11.731 1.00 32.62 266 HIS A CA 1
ATOM 2099 C C . HIS A 1 266 ? 21.407 41.723 -10.337 1.00 32.62 266 HIS A C 1
ATOM 2101 O O . HIS A 1 266 ? 20.928 41.086 -9.406 1.00 32.62 266 HIS A O 1
ATOM 2107 N N . ARG A 1 267 ? 22.467 42.531 -10.169 1.00 32.53 267 ARG A N 1
ATOM 2108 C CA . ARG A 1 267 ? 23.121 42.760 -8.864 1.00 32.53 267 ARG A CA 1
ATOM 2109 C C . ARG A 1 267 ? 22.700 44.069 -8.178 1.00 32.53 267 ARG A C 1
ATOM 2111 O O . ARG A 1 267 ? 23.268 44.400 -7.153 1.00 32.53 267 ARG A O 1
ATOM 2118 N N . ALA A 1 268 ? 21.736 44.802 -8.740 1.00 35.12 268 ALA A N 1
ATOM 2119 C CA . ALA A 1 268 ? 21.273 46.095 -8.220 1.00 35.12 268 ALA A CA 1
ATOM 2120 C C . ALA A 1 268 ? 19.778 46.103 -7.831 1.00 35.12 268 ALA A C 1
ATOM 2122 O O . ALA A 1 268 ? 19.190 47.167 -7.708 1.00 35.12 268 ALA A O 1
ATOM 2123 N N . ALA A 1 269 ? 19.146 44.934 -7.669 1.00 39.47 269 ALA A N 1
ATOM 2124 C CA . ALA A 1 269 ? 17.716 44.827 -7.342 1.00 39.47 269 ALA A CA 1
ATOM 2125 C C . ALA A 1 269 ? 17.430 43.864 -6.173 1.00 39.47 269 ALA A C 1
ATOM 2127 O O . ALA A 1 269 ? 16.414 43.173 -6.164 1.00 39.47 269 ALA A O 1
ATOM 2128 N N . SER A 1 270 ? 18.342 43.776 -5.202 1.00 36.16 270 SER A N 1
ATOM 2129 C CA . SER A 1 270 ? 18.132 42.993 -3.973 1.00 36.16 270 SER A CA 1
ATOM 2130 C C . SER A 1 270 ? 18.775 43.623 -2.730 1.00 36.16 270 SER A C 1
ATOM 2132 O O . SER A 1 270 ? 19.108 42.911 -1.788 1.00 36.16 270 SER A O 1
ATOM 2134 N N . GLU A 1 271 ? 18.956 44.943 -2.729 1.00 38.75 271 GLU A N 1
ATOM 2135 C CA . GLU A 1 271 ? 19.201 45.740 -1.524 1.00 38.75 271 GLU A CA 1
ATOM 2136 C C . GLU A 1 271 ? 17.966 46.619 -1.332 1.00 38.75 271 GLU A C 1
ATOM 2138 O O . GLU A 1 271 ? 17.843 47.642 -1.989 1.00 38.75 271 GLU A O 1
ATOM 2143 N N . ASP A 1 272 ? 16.984 46.107 -0.587 1.00 36.31 272 ASP A N 1
ATOM 2144 C CA . ASP A 1 272 ? 16.085 46.865 0.299 1.00 36.31 272 ASP A CA 1
ATOM 2145 C C . ASP A 1 272 ? 14.962 45.936 0.780 1.00 36.31 272 ASP A C 1
ATOM 2147 O O . ASP A 1 272 ? 14.056 45.560 0.037 1.00 36.31 272 ASP A O 1
ATOM 2151 N N . GLY A 1 273 ? 15.052 45.514 2.044 1.00 30.27 273 GLY A N 1
ATOM 2152 C CA . GLY A 1 273 ? 14.046 44.658 2.677 1.00 30.27 273 GLY A CA 1
ATOM 2153 C C . GLY A 1 273 ? 14.553 43.903 3.903 1.00 30.27 273 GLY A C 1
ATOM 2154 O O . GLY A 1 273 ? 14.408 42.686 3.981 1.00 30.27 273 GLY A O 1
ATOM 2155 N N . GLN A 1 274 ? 15.176 44.606 4.849 1.00 32.62 274 GLN A N 1
ATOM 2156 C CA . GLN A 1 274 ? 15.645 44.049 6.118 1.00 32.62 274 GLN A CA 1
ATOM 2157 C C . GLN A 1 274 ? 14.618 44.268 7.237 1.00 32.62 274 GLN A C 1
ATOM 2159 O O . GLN A 1 274 ? 14.305 45.413 7.543 1.00 32.62 274 GLN A O 1
ATOM 2164 N N . VAL A 1 275 ? 14.167 43.188 7.895 1.00 33.94 275 VAL A N 1
ATOM 2165 C CA . VAL A 1 275 ? 13.574 43.185 9.255 1.00 33.94 275 VAL A CA 1
ATOM 2166 C C . VAL A 1 275 ? 13.970 41.855 9.950 1.00 33.94 275 VAL A C 1
ATOM 2168 O O . VAL A 1 275 ? 14.058 40.837 9.262 1.00 33.94 275 VAL A O 1
ATOM 2171 N N . PRO A 1 276 ? 14.316 41.837 11.259 1.00 37.53 276 PRO A N 1
ATOM 2172 C CA . PRO A 1 276 ? 15.457 41.071 11.774 1.00 37.53 276 PRO A CA 1
ATOM 2173 C C . PRO A 1 276 ? 15.106 39.739 12.462 1.00 37.53 276 PRO A C 1
ATOM 2175 O O . PRO A 1 276 ? 14.039 39.578 13.051 1.00 37.53 276 PRO A O 1
ATOM 2178 N N . TYR A 1 277 ? 16.073 38.816 12.465 1.00 34.22 277 TYR A N 1
ATOM 2179 C CA . TYR A 1 277 ? 16.110 37.648 13.353 1.00 34.22 277 TYR A CA 1
ATOM 2180 C C . TYR A 1 277 ? 16.651 38.057 14.735 1.00 34.22 277 TYR A C 1
ATOM 2182 O O . TYR A 1 277 ? 17.709 38.677 14.831 1.00 34.22 277 TYR A O 1
ATOM 2190 N N . GLY A 1 278 ? 15.916 37.711 15.797 1.00 35.09 278 GLY A N 1
ATOM 2191 C CA . GLY A 1 278 ? 16.366 37.802 17.191 1.00 35.09 278 GLY A CA 1
ATOM 2192 C C . GLY A 1 278 ? 17.348 36.680 17.576 1.00 35.09 278 GLY A C 1
ATOM 2193 O O . GLY A 1 278 ? 17.537 35.744 16.798 1.00 35.09 278 GLY A O 1
ATOM 2194 N N . PRO A 1 279 ? 17.994 36.772 18.754 1.00 39.31 279 PRO A N 1
ATOM 2195 C CA . PRO A 1 279 ? 19.131 35.930 19.113 1.00 39.31 279 PRO A CA 1
ATOM 2196 C C . PRO A 1 279 ? 18.724 34.512 19.540 1.00 39.31 279 PRO A C 1
ATOM 2198 O O . PRO A 1 279 ? 17.751 34.310 20.266 1.00 39.31 279 PRO A O 1
ATOM 2201 N N . ASP A 1 280 ? 19.533 33.550 19.102 1.00 40.34 280 ASP A N 1
ATOM 2202 C CA . ASP A 1 280 ? 19.470 32.121 19.416 1.00 40.34 280 ASP A CA 1
ATOM 2203 C C . ASP A 1 280 ? 19.830 31.857 20.897 1.00 40.34 280 ASP A C 1
ATOM 2205 O O . ASP A 1 280 ? 20.848 32.376 21.374 1.00 40.34 280 ASP A O 1
ATOM 2209 N N . PRO A 1 281 ? 19.061 31.055 21.660 1.00 36.53 281 PRO A N 1
ATOM 2210 C CA . PRO A 1 281 ? 19.455 30.658 23.004 1.00 36.53 281 PRO A CA 1
ATOM 2211 C C . PRO A 1 281 ? 20.476 29.508 22.985 1.00 36.53 281 PRO A C 1
ATOM 2213 O O . PRO A 1 281 ? 20.324 28.489 22.314 1.00 36.53 281 PRO A O 1
ATOM 2216 N N . ALA A 1 282 ? 21.518 29.695 23.792 1.00 34.84 282 ALA A N 1
ATOM 2217 C CA . ALA A 1 282 ? 22.667 28.823 23.985 1.00 34.84 282 ALA A CA 1
ATOM 2218 C C . ALA A 1 282 ? 22.329 27.362 24.352 1.00 34.84 282 ALA A C 1
ATOM 2220 O O . ALA A 1 282 ? 21.509 27.088 25.229 1.00 34.84 282 ALA A O 1
ATOM 2221 N N . VAL A 1 283 ? 23.078 26.424 23.763 1.00 41.31 283 VAL A N 1
ATOM 2222 C CA . VAL A 1 283 ? 23.164 25.019 24.195 1.00 41.31 283 VAL A CA 1
ATOM 2223 C C . VAL A 1 283 ? 24.399 24.854 25.099 1.00 41.31 283 VAL A C 1
ATOM 2225 O O . VAL A 1 283 ? 25.503 25.175 24.656 1.00 41.31 283 VAL A O 1
ATOM 2228 N N . PRO A 1 284 ? 24.277 24.350 26.344 1.00 35.88 284 PRO A N 1
ATOM 2229 C CA . PRO A 1 284 ? 25.426 24.111 27.212 1.00 35.88 284 PRO A CA 1
ATOM 2230 C C . PRO A 1 284 ? 26.085 22.752 26.920 1.00 35.88 284 PRO A C 1
ATOM 2232 O O . PRO A 1 284 ? 25.417 21.746 26.675 1.00 35.88 284 PRO A O 1
ATOM 2235 N N . GLY A 1 285 ? 27.419 22.730 26.967 1.00 35.16 285 GLY A N 1
ATOM 2236 C CA . GLY A 1 285 ? 28.248 21.574 26.634 1.00 35.16 285 GLY A CA 1
ATOM 2237 C C . GLY A 1 285 ? 28.259 20.428 27.656 1.00 35.16 285 GLY A C 1
ATOM 2238 O O . GLY A 1 285 ? 28.056 20.610 28.854 1.00 35.16 285 GLY A O 1
ATOM 2239 N N . ARG A 1 286 ? 28.586 19.236 27.146 1.00 34.50 286 ARG A N 1
ATOM 2240 C CA . ARG A 1 286 ? 29.240 18.091 27.815 1.00 34.50 286 ARG A CA 1
ATOM 2241 C C . ARG A 1 286 ? 30.095 17.451 26.717 1.00 34.50 286 ARG A C 1
ATOM 2243 O O . ARG A 1 286 ? 29.585 17.205 25.635 1.00 34.50 286 ARG A O 1
ATOM 2250 N N . GLY A 1 287 ? 31.403 17.291 26.839 1.00 34.00 287 GLY A N 1
ATOM 2251 C CA . GLY A 1 287 ? 32.122 16.608 27.906 1.00 34.00 287 GLY A CA 1
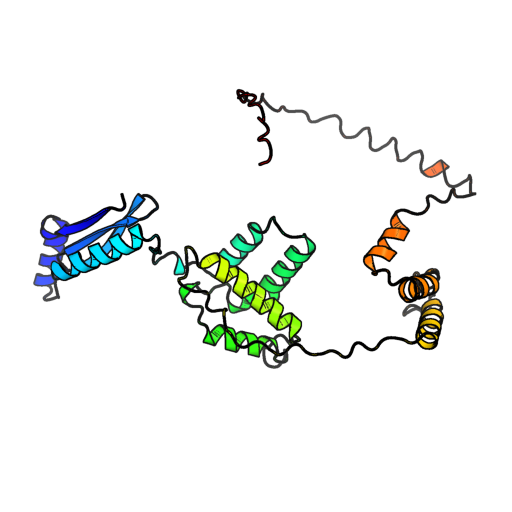ATOM 2252 C C . GLY A 1 287 ? 32.888 15.479 27.216 1.00 34.00 287 GLY A C 1
ATOM 2253 O O . GLY A 1 287 ? 32.301 14.480 26.815 1.00 34.00 287 GLY A O 1
ATOM 2254 N N . THR A 1 288 ? 34.176 15.701 26.981 1.00 38.53 288 THR A N 1
ATOM 2255 C CA . THR A 1 288 ? 35.115 14.769 26.354 1.00 38.53 288 THR A CA 1
ATOM 2256 C C . THR A 1 288 ? 35.243 13.490 27.185 1.00 38.53 288 THR A C 1
ATOM 2258 O O . THR A 1 288 ? 35.528 13.546 28.378 1.00 38.53 288 THR A O 1
ATOM 2261 N N . ALA A 1 289 ? 35.066 12.324 26.558 1.00 37.41 289 ALA A N 1
ATOM 2262 C CA . ALA A 1 289 ? 35.376 11.029 27.160 1.00 37.41 289 ALA A CA 1
ATOM 2263 C C . ALA A 1 289 ? 36.299 10.233 26.232 1.00 37.41 289 ALA A C 1
ATOM 2265 O O . ALA A 1 289 ? 36.000 9.992 25.063 1.00 37.41 289 ALA A O 1
ATOM 2266 N N . ALA A 1 290 ? 37.457 9.884 26.784 1.00 36.19 290 ALA A N 1
ATOM 2267 C CA . ALA A 1 290 ? 38.569 9.219 26.134 1.00 36.19 290 ALA A CA 1
ATOM 2268 C C . ALA 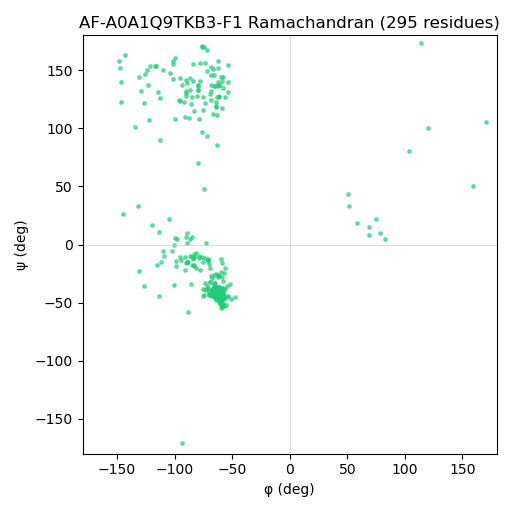A 1 290 ? 38.248 7.766 25.743 1.00 36.19 290 ALA A C 1
ATOM 2270 O O . ALA A 1 290 ? 37.713 6.988 26.532 1.00 36.19 290 ALA A O 1
ATOM 2271 N N . VAL A 1 291 ? 38.662 7.385 24.536 1.00 37.97 291 VAL A N 1
ATOM 2272 C CA . VAL A 1 291 ? 38.660 6.005 24.042 1.00 37.97 291 VAL A CA 1
ATOM 2273 C C . VAL A 1 291 ? 39.868 5.268 24.632 1.00 37.97 291 VAL A C 1
ATOM 2275 O O . VAL A 1 291 ? 41.007 5.514 24.238 1.00 37.97 291 VAL A O 1
ATOM 2278 N N . ARG A 1 292 ? 39.634 4.343 25.573 1.00 37.22 292 ARG A N 1
ATOM 2279 C CA . ARG A 1 292 ? 40.630 3.340 25.989 1.00 37.22 292 ARG A CA 1
ATOM 2280 C C . ARG A 1 292 ? 40.563 2.132 25.053 1.00 37.22 292 ARG A C 1
ATOM 2282 O O . ARG A 1 292 ? 39.532 1.471 24.951 1.00 37.22 292 ARG A O 1
ATOM 2289 N N . ARG A 1 293 ? 41.688 1.841 24.398 1.00 37.62 293 ARG A N 1
ATOM 2290 C CA . ARG A 1 293 ? 41.946 0.611 23.634 1.00 37.62 293 ARG A CA 1
ATOM 2291 C C . ARG A 1 293 ? 41.977 -0.604 24.578 1.00 37.62 293 ARG A C 1
ATOM 2293 O O . ARG A 1 293 ? 42.611 -0.535 25.628 1.00 37.62 293 ARG A O 1
ATOM 2300 N N . ARG A 1 294 ? 41.336 -1.711 24.187 1.00 38.22 294 ARG A N 1
ATOM 2301 C CA . ARG A 1 294 ? 41.568 -3.057 24.750 1.00 38.22 294 ARG A CA 1
ATOM 2302 C C . ARG A 1 294 ? 42.690 -3.749 23.959 1.00 38.22 294 ARG A C 1
ATOM 2304 O O . ARG A 1 294 ? 42.684 -3.617 22.735 1.00 38.22 294 ARG A O 1
ATOM 2311 N N . PRO A 1 295 ? 43.619 -4.476 24.605 1.00 49.66 295 PRO A N 1
ATOM 2312 C CA . PRO A 1 295 ? 44.574 -5.322 23.907 1.00 49.66 295 PRO A CA 1
ATOM 2313 C C . PRO A 1 295 ? 43.971 -6.696 23.592 1.00 49.66 295 PRO A C 1
ATOM 2315 O O . PRO A 1 295 ? 43.028 -7.147 24.245 1.00 49.66 295 PRO A O 1
ATOM 2318 N N . ALA A 1 296 ? 44.540 -7.311 22.561 1.00 41.56 296 ALA A N 1
ATOM 2319 C CA . ALA A 1 296 ? 44.266 -8.659 22.099 1.00 41.56 296 ALA A CA 1
ATOM 2320 C C . ALA A 1 296 ? 44.751 -9.720 23.100 1.00 41.56 296 ALA A C 1
ATOM 2322 O O . ALA A 1 296 ? 45.785 -9.544 23.747 1.00 41.56 296 ALA A O 1
ATOM 2323 N N . GLY A 1 297 ? 43.995 -10.812 23.157 1.00 48.47 297 GLY A N 1
ATOM 2324 C CA . GLY A 1 297 ? 44.303 -12.099 23.769 1.00 48.47 297 GLY A CA 1
ATOM 2325 C C . GLY A 1 297 ? 43.350 -13.118 23.170 1.00 48.47 297 GLY A C 1
ATOM 2326 O O . GLY A 1 297 ? 42.135 -12.815 23.189 1.00 48.47 297 GLY A O 1
#

Radius of gyration: 34.14 Å; Cα contacts (8 Å, |Δi|>4): 289; chains: 1; bounding box: 86×62×86 Å